Protein AF-A0AAD7D423-F1 (afdb_monomer_lite)

Organism: Mycena rosella (NCBI:txid1033263)

Radius of gyration: 29.91 Å; chains: 1; bounding box: 57×41×96 Å

pLDDT: mean 72.91, std 22.11, range [22.31, 95.44]

Secondary structure (DSSP, 8-state):
-EEEEEESS---HHHHHHHHHTTSSPPEEEEEEETTTEEEEEEE---SEEHHHHHHHHT-S---HHHHHHHHHHHHHHHTTTEE-----GGG-EEPPP-HHHHHHHHHHHHHHHHHHHHHHHH-------PPP-------------------------------------B--S-GGG-EETTT-B--TT--SSS---TT--TTPBP-HHHHHHHHHHHHHTT-

Foldseek 3Di:
DKDKDKDLADFCVVLQCQCVVVVQEFAWDDWDDDPPNIIMTITDDAAFAFQVVVCVVVVHLADALLALVLVVVSLVSCVVVQKFQQDQDRRQKGWHDDPPPVVVVVVVVVVVVVVVVVVVVVPCDPPPDDDDDDDDDDDDDDDDDDDDDDDDDDDDDDDPDPDDDDDGRIHRYDRSSQMDGAQPGFAAQPDDPPDPWDPQHDHRGGRHSVRVVSSSVVNNVRHD

InterPro domains:
  IPR011009 Protein kinase-like domain superfamily [SSF56112] (15-97)

Sequence (224 aa):
EVVVKFHTKCYNTTAHTKLAALGLAPKLYYHAAVRGGLLMTVMEKVVGTTAFRWLWVNNTIRLPSSIYTDIHSAIKELHAVDFVFGDLRLPNIMIRERQRQRQRQRREGARQRREGARQRREGARPWRRRRKSSERPGQRGRRQPGRGRGGQRRARWWASGQRQRWPRRPRAADRLRWTAQDGVGRYPATISTSEEWSPAVNPHGLMHKAHDLFSLDLLRKKCI

Structure (mmCIF, N/CA/C/O backbone):
data_AF-A0AAD7D423-F1
#
_entry.id   AF-A0AAD7D423-F1
#
loop_
_atom_site.group_PDB
_atom_site.id
_atom_site.type_symbol
_atom_site.label_atom_id
_atom_site.label_alt_id
_atom_site.label_comp_id
_atom_site.label_asym_id
_atom_site.label_entity_id
_atom_site.label_seq_id
_atom_site.pdbx_PDB_ins_code
_atom_site.Cartn_x
_atom_site.Cartn_y
_atom_site.Cartn_z
_atom_site.occupancy
_atom_site.B_iso_or_equiv
_atom_site.auth_seq_id
_atom_site.auth_comp_id
_atom_site.auth_asym_id
_atom_site.auth_atom_id
_atom_site.pdbx_PDB_model_num
ATOM 1 N N . GLU A 1 1 ? -14.129 11.032 10.779 1.00 82.69 1 GLU A N 1
ATOM 2 C CA . GLU A 1 1 ? -13.603 11.713 9.581 1.00 82.69 1 GLU A CA 1
ATOM 3 C C . GLU A 1 1 ? -13.329 10.683 8.494 1.00 82.69 1 GLU A C 1
ATOM 5 O O . GLU A 1 1 ? -12.945 9.559 8.819 1.00 82.69 1 GLU A O 1
ATOM 10 N N . VAL A 1 2 ? -13.542 11.064 7.238 1.00 91.56 2 VAL A N 1
ATOM 11 C CA . VAL A 1 2 ? -13.301 10.232 6.050 1.00 91.56 2 VAL A CA 1
ATOM 12 C C . VAL A 1 2 ? -12.349 10.958 5.106 1.00 91.56 2 VAL A C 1
ATOM 14 O O . VAL A 1 2 ? -12.207 12.176 5.190 1.00 91.56 2 VAL A O 1
ATOM 17 N N . VAL A 1 3 ? -11.685 10.206 4.236 1.00 89.12 3 VAL A N 1
ATOM 18 C CA . VAL A 1 3 ? -10.940 10.746 3.097 1.00 89.12 3 VAL A CA 1
ATOM 19 C C . VAL A 1 3 ? -11.731 10.415 1.844 1.00 89.12 3 VAL A C 1
ATOM 21 O O . VAL A 1 3 ? -12.120 9.263 1.648 1.00 89.12 3 VAL A O 1
ATOM 24 N N . VAL A 1 4 ? -11.962 11.428 1.015 1.00 89.31 4 VAL A N 1
ATOM 25 C CA . VAL A 1 4 ? -12.593 11.285 -0.298 1.00 89.31 4 VAL A CA 1
ATOM 26 C C . VAL A 1 4 ? -11.528 11.532 -1.352 1.00 89.31 4 VAL A C 1
ATOM 28 O O . VAL A 1 4 ? -10.792 12.515 -1.278 1.00 89.31 4 VAL A O 1
ATOM 31 N N . LYS A 1 5 ? -11.427 10.625 -2.320 1.00 84.88 5 LYS A N 1
ATOM 32 C CA . LYS A 1 5 ? -10.514 10.740 -3.454 1.00 84.88 5 LYS A CA 1
ATOM 33 C C . LYS A 1 5 ? -11.282 10.681 -4.754 1.00 84.88 5 LYS A C 1
ATOM 35 O O . LYS A 1 5 ? -12.125 9.806 -4.919 1.00 84.88 5 LYS A O 1
ATOM 40 N N . PHE A 1 6 ? -10.910 11.556 -5.678 1.00 86.94 6 PHE A N 1
ATOM 41 C CA . PHE A 1 6 ? -11.387 11.543 -7.053 1.00 86.94 6 PHE A CA 1
ATOM 42 C C . PHE A 1 6 ? -10.249 11.128 -7.979 1.00 86.94 6 PHE A C 1
ATOM 44 O O . PHE A 1 6 ? -9.108 11.556 -7.799 1.00 86.94 6 PHE A O 1
ATOM 51 N N . HIS A 1 7 ? -10.534 10.271 -8.951 1.00 81.25 7 HIS A N 1
ATOM 52 C CA . HIS A 1 7 ? -9.542 9.839 -9.929 1.00 81.25 7 HIS A CA 1
ATOM 53 C C . HI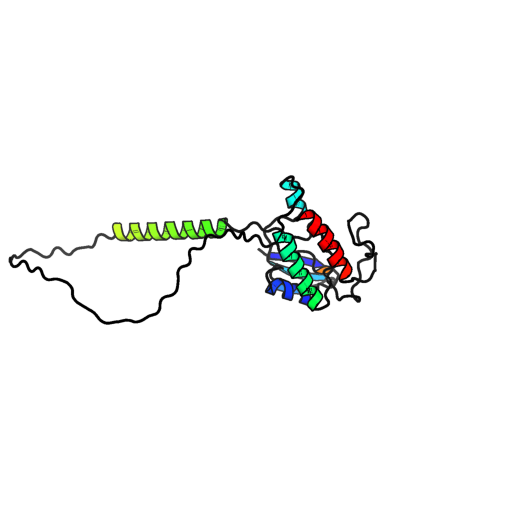S A 1 7 ? -10.197 9.465 -11.259 1.00 81.25 7 HIS A C 1
ATOM 55 O O . HIS A 1 7 ? -11.292 8.922 -11.299 1.00 81.25 7 HIS A O 1
ATOM 61 N N . THR A 1 8 ? -9.490 9.730 -12.356 1.00 74.94 8 THR A N 1
ATOM 62 C CA . THR A 1 8 ? -9.946 9.501 -13.741 1.00 74.94 8 THR A CA 1
ATOM 63 C C . THR A 1 8 ? -9.777 8.059 -14.229 1.00 74.94 8 THR A C 1
ATOM 65 O O . THR A 1 8 ? -10.204 7.721 -15.323 1.00 74.94 8 THR A O 1
ATOM 68 N N . LYS A 1 9 ? -9.099 7.204 -13.454 1.00 71.69 9 LYS A N 1
ATOM 69 C CA . LYS A 1 9 ? -8.812 5.803 -13.808 1.00 71.69 9 LYS A CA 1
ATOM 70 C C . LYS A 1 9 ? -9.355 4.856 -12.748 1.00 71.69 9 LYS A C 1
ATOM 72 O O . LYS A 1 9 ? -9.688 5.300 -11.650 1.00 71.69 9 LYS A O 1
ATOM 77 N N . CYS A 1 10 ? -9.379 3.567 -13.073 1.00 69.75 10 CYS A N 1
ATOM 78 C CA . CYS A 1 10 ? -9.793 2.487 -12.188 1.00 69.75 10 CYS A CA 1
ATOM 79 C C . CYS A 1 10 ? -9.052 2.493 -10.838 1.00 69.75 10 CYS A C 1
ATOM 81 O O . CYS A 1 10 ? -7.893 2.899 -10.718 1.00 69.75 10 CYS A O 1
ATOM 83 N N . TYR A 1 11 ? -9.769 2.050 -9.808 1.00 79.88 11 TYR A N 1
ATOM 84 C CA . TYR A 1 11 ? -9.250 1.792 -8.473 1.00 79.88 11 TYR A CA 1
ATOM 85 C C . TYR A 1 11 ? -9.504 0.334 -8.143 1.00 79.88 11 TYR A C 1
ATOM 87 O O . TYR A 1 11 ? -10.613 -0.157 -8.352 1.00 79.88 11 TYR A O 1
ATOM 95 N N . ASN A 1 12 ? -8.495 -0.362 -7.630 1.00 85.00 12 ASN A N 1
ATOM 96 C CA . ASN A 1 12 ? -8.626 -1.783 -7.359 1.00 85.00 12 ASN A CA 1
ATOM 97 C C . ASN A 1 12 ? -9.335 -2.013 -6.016 1.00 85.00 12 ASN A C 1
ATOM 99 O O . ASN A 1 12 ? -8.708 -2.142 -4.959 1.00 85.00 12 ASN A O 1
ATOM 103 N N . THR A 1 13 ? -10.669 -2.024 -6.057 1.00 87.62 13 THR A N 1
ATOM 104 C CA . THR A 1 13 ? -11.526 -2.247 -4.884 1.00 87.62 13 THR A CA 1
ATOM 105 C C . THR A 1 13 ? -11.347 -3.642 -4.297 1.00 87.62 13 THR A C 1
ATOM 107 O O . THR A 1 13 ? -11.393 -3.784 -3.075 1.00 87.62 13 THR A O 1
ATOM 110 N N . THR A 1 14 ? -11.079 -4.653 -5.126 1.00 88.56 14 THR A N 1
ATOM 111 C CA . THR A 1 14 ? -10.835 -6.037 -4.696 1.00 88.56 14 THR A CA 1
ATOM 112 C C . THR A 1 14 ? -9.584 -6.128 -3.827 1.00 88.56 14 THR A C 1
ATOM 114 O O . THR A 1 14 ? -9.654 -6.580 -2.680 1.00 88.56 14 THR A O 1
ATOM 117 N N . ALA A 1 15 ? -8.454 -5.614 -4.320 1.00 87.25 15 ALA A N 1
ATOM 118 C CA . ALA A 1 15 ? -7.207 -5.566 -3.564 1.00 87.25 15 ALA A CA 1
ATOM 119 C C . ALA A 1 15 ? -7.350 -4.726 -2.285 1.00 87.25 15 ALA A C 1
ATOM 121 O O . ALA A 1 15 ? -6.906 -5.148 -1.213 1.00 87.25 15 ALA A O 1
ATOM 122 N N . HIS A 1 16 ? -8.032 -3.573 -2.362 1.00 88.38 16 HIS A N 1
ATOM 123 C CA . HIS A 1 16 ? -8.304 -2.751 -1.182 1.00 88.38 16 HIS A CA 1
ATOM 124 C C . HIS A 1 16 ? -9.083 -3.514 -0.122 1.00 88.38 16 HIS A C 1
ATOM 126 O O . HIS A 1 16 ? -8.665 -3.567 1.032 1.00 88.38 16 HIS A O 1
ATOM 132 N N . THR A 1 17 ? -10.220 -4.092 -0.501 1.00 89.81 17 THR A N 1
ATOM 133 C CA . THR A 1 17 ? -11.132 -4.764 0.427 1.00 89.81 17 THR A CA 1
ATOM 134 C C . THR A 1 17 ? -10.422 -5.916 1.130 1.00 89.81 17 THR A C 1
ATOM 136 O O . THR A 1 17 ? -10.550 -6.058 2.348 1.00 89.81 17 THR A O 1
ATOM 139 N N . LYS A 1 18 ? -9.580 -6.665 0.404 1.00 88.31 18 LYS A N 1
ATOM 140 C CA . LYS A 1 18 ? -8.751 -7.728 0.982 1.00 88.31 18 LYS A CA 1
ATOM 141 C C . LYS A 1 18 ? -7.773 -7.192 2.033 1.00 88.31 18 LYS A C 1
ATOM 143 O O . LYS A 1 18 ? -7.752 -7.675 3.164 1.00 88.31 18 LYS A O 1
ATOM 148 N N . LEU A 1 19 ? -7.007 -6.149 1.712 1.00 86.50 19 LEU A N 1
ATOM 149 C CA . LEU A 1 19 ? -6.079 -5.542 2.675 1.00 86.50 19 LEU A CA 1
ATOM 150 C C . LEU A 1 19 ? -6.796 -4.890 3.864 1.00 86.50 19 LEU A C 1
ATOM 152 O O . LEU A 1 19 ? -6.285 -4.904 4.987 1.00 86.50 19 LEU A O 1
ATOM 156 N N . ALA A 1 20 ? -7.978 -4.316 3.643 1.00 88.62 20 ALA A N 1
ATOM 157 C CA . ALA A 1 20 ? -8.786 -3.700 4.687 1.00 88.62 20 ALA A CA 1
ATOM 158 C C . ALA A 1 20 ? -9.301 -4.748 5.682 1.00 88.62 20 ALA A C 1
ATOM 160 O O . ALA A 1 20 ? -9.250 -4.509 6.891 1.00 88.62 20 ALA A O 1
ATOM 161 N N . ALA A 1 21 ? -9.714 -5.924 5.196 1.00 87.38 21 ALA A N 1
ATOM 162 C CA . ALA A 1 21 ? -10.123 -7.054 6.031 1.00 87.38 21 ALA A CA 1
ATOM 163 C C . ALA A 1 21 ? -8.987 -7.541 6.951 1.00 87.38 21 ALA A C 1
ATO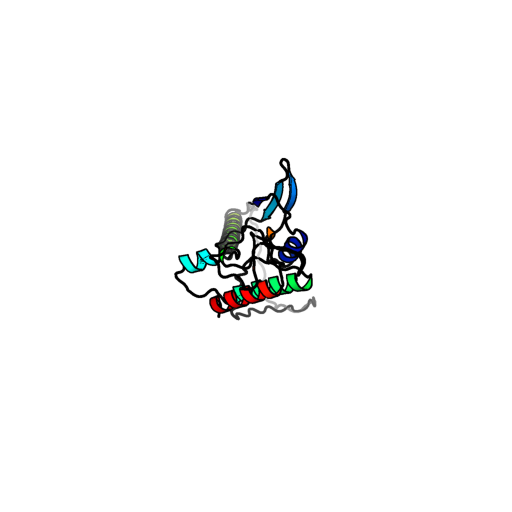M 165 O O . ALA A 1 21 ? -9.218 -7.842 8.121 1.00 87.38 21 ALA A O 1
ATOM 166 N N . LEU A 1 22 ? -7.743 -7.515 6.464 1.00 83.19 22 LEU A N 1
ATOM 167 C CA . LEU A 1 22 ? -6.540 -7.831 7.249 1.00 83.19 22 LEU A CA 1
ATOM 168 C C . LEU A 1 22 ? -6.102 -6.688 8.187 1.00 83.19 22 LEU A C 1
ATOM 170 O O . LEU A 1 22 ? -5.180 -6.833 8.995 1.00 83.19 22 LEU A O 1
ATOM 174 N N . GLY A 1 23 ? -6.756 -5.527 8.097 1.00 83.88 23 GLY A N 1
ATOM 175 C CA . GLY A 1 23 ? -6.404 -4.322 8.843 1.00 83.88 23 GLY A CA 1
ATOM 176 C C . GLY A 1 23 ? -5.114 -3.648 8.367 1.00 83.88 23 GLY A C 1
ATOM 177 O O . GLY A 1 23 ? -4.560 -2.840 9.117 1.00 83.88 23 GLY A O 1
ATOM 178 N N . LEU A 1 24 ? -4.654 -3.971 7.154 1.00 83.31 24 LEU A N 1
ATOM 179 C CA . LEU A 1 24 ? -3.448 -3.446 6.499 1.00 83.31 24 LEU A CA 1
ATOM 180 C C . LEU A 1 24 ? -3.754 -2.243 5.593 1.00 83.31 24 LEU A C 1
ATOM 182 O O . LEU A 1 24 ? -2.869 -1.429 5.337 1.00 83.31 24 LEU A O 1
ATOM 186 N N . ALA A 1 25 ? -5.014 -2.084 5.186 1.00 86.44 25 ALA A N 1
ATOM 187 C CA . ALA A 1 25 ? -5.548 -0.878 4.558 1.00 86.44 25 ALA A CA 1
ATOM 188 C C . ALA A 1 25 ? -6.622 -0.215 5.459 1.00 86.44 25 ALA A C 1
ATOM 190 O O . ALA A 1 25 ? -7.085 -0.818 6.440 1.00 86.44 25 ALA A O 1
ATOM 191 N N . PRO A 1 26 ? -6.981 1.055 5.204 1.00 89.31 26 PRO A N 1
ATOM 192 C CA . PRO A 1 26 ? -8.143 1.704 5.802 1.00 89.31 26 PRO A CA 1
ATOM 193 C C . PRO A 1 26 ? -9.420 0.974 5.399 1.00 89.31 26 PRO A C 1
ATOM 195 O O . PRO A 1 26 ? -9.435 0.215 4.439 1.00 89.31 26 PRO A O 1
ATOM 198 N N . LYS A 1 27 ? -10.520 1.211 6.109 1.00 90.56 27 LYS A N 1
ATOM 199 C CA . LYS A 1 27 ? -11.817 0.723 5.631 1.00 90.56 27 LYS A CA 1
ATOM 200 C C . LYS A 1 27 ? -12.241 1.485 4.379 1.00 90.56 27 LYS A C 1
ATOM 202 O O . LYS A 1 27 ? -12.272 2.715 4.406 1.00 90.56 27 LYS A O 1
ATOM 207 N N . LEU A 1 28 ? -12.619 0.760 3.334 1.00 90.81 28 LEU A N 1
ATOM 208 C CA . LEU A 1 28 ? -13.309 1.310 2.172 1.00 90.81 28 LEU A CA 1
ATOM 209 C C . LEU A 1 28 ? -14.802 1.423 2.495 1.00 90.81 28 LEU A C 1
ATOM 211 O O . LEU A 1 28 ? -15.420 0.432 2.874 1.00 90.81 28 LEU A O 1
ATOM 215 N N . TYR A 1 29 ? -15.367 2.623 2.383 1.00 92.88 29 TYR A N 1
ATOM 216 C CA . TYR A 1 29 ? -16.789 2.867 2.641 1.00 92.88 29 TYR A CA 1
ATOM 217 C C . TYR A 1 29 ? -17.605 2.940 1.357 1.00 92.88 29 TYR A C 1
ATOM 219 O O . TYR A 1 29 ? -18.743 2.486 1.337 1.00 92.88 29 TYR A O 1
ATOM 227 N N . TYR A 1 30 ? -17.041 3.527 0.302 1.00 92.62 30 TYR A N 1
ATOM 228 C CA . TYR A 1 30 ? -17.754 3.730 -0.951 1.00 92.62 30 TYR A CA 1
ATOM 229 C C . TYR A 1 30 ? -16.788 3.821 -2.129 1.00 92.62 30 TYR A C 1
ATOM 231 O O . TYR A 1 30 ? -15.695 4.377 -1.997 1.00 92.62 30 TYR A O 1
ATOM 239 N N . HIS A 1 31 ? -17.205 3.303 -3.280 1.00 90.88 31 HIS A N 1
ATOM 240 C CA . HIS A 1 31 ? -16.508 3.461 -4.548 1.00 90.88 31 HIS A CA 1
ATOM 241 C C . HIS A 1 31 ? -17.527 3.469 -5.690 1.00 90.88 31 HIS A C 1
ATOM 243 O O . HIS A 1 31 ? -18.226 2.476 -5.876 1.00 90.88 31 HIS A O 1
ATOM 249 N N . ALA A 1 32 ? -17.623 4.567 -6.441 1.00 91.25 32 ALA A N 1
ATOM 250 C CA . ALA A 1 32 ? -18.513 4.647 -7.601 1.00 91.25 32 ALA A CA 1
ATOM 251 C C . ALA A 1 32 ? -18.067 5.710 -8.607 1.00 91.25 32 ALA A C 1
ATOM 253 O O . ALA A 1 32 ? -17.314 6.627 -8.272 1.00 91.25 32 ALA A O 1
ATOM 254 N N . ALA A 1 33 ? -18.584 5.609 -9.831 1.00 91.00 33 ALA A N 1
ATOM 255 C CA . ALA A 1 33 ? -18.473 6.670 -10.819 1.00 91.00 33 ALA A CA 1
ATOM 256 C C . ALA A 1 33 ? -19.322 7.887 -10.429 1.00 91.00 33 ALA A C 1
ATOM 258 O O . ALA A 1 33 ? -20.418 7.759 -9.883 1.00 91.00 33 ALA A O 1
ATOM 259 N N . VAL A 1 34 ? -18.802 9.073 -10.723 1.00 90.50 34 VAL A N 1
ATOM 260 C CA . VAL A 1 34 ? -19.473 10.365 -10.574 1.00 90.50 34 VAL A CA 1
ATOM 261 C C . VAL A 1 34 ? -19.396 11.138 -11.896 1.00 90.50 34 VAL A C 1
ATOM 263 O O . VAL A 1 34 ? -18.723 10.719 -12.842 1.00 90.50 34 VAL A O 1
ATOM 266 N N . ARG A 1 35 ? -20.112 12.265 -11.997 1.00 89.31 35 ARG A N 1
ATOM 267 C CA . ARG A 1 35 ? -20.141 13.085 -13.221 1.00 89.31 35 ARG A CA 1
ATOM 268 C C . ARG A 1 35 ? -18.735 13.520 -13.655 1.00 89.31 35 ARG A C 1
ATOM 270 O O . ARG A 1 35 ? -17.867 13.768 -12.823 1.00 89.31 35 ARG A O 1
ATOM 277 N N . GLY A 1 36 ? -18.542 13.630 -14.971 1.00 85.56 36 GLY A N 1
ATOM 278 C CA . GLY A 1 36 ? -17.268 14.042 -15.571 1.00 85.56 36 GLY A CA 1
ATOM 279 C C . GLY A 1 36 ? -16.244 12.914 -15.745 1.00 85.56 36 GLY A C 1
ATOM 280 O O . GLY A 1 36 ? -15.054 13.194 -15.827 1.00 85.56 36 GLY A O 1
ATOM 281 N N . GLY A 1 37 ? -16.675 11.645 -15.765 1.00 84.56 37 GLY A N 1
ATOM 282 C CA . GLY A 1 37 ? -15.772 10.500 -15.971 1.00 84.56 37 GLY A CA 1
ATOM 283 C C . GLY A 1 37 ? -14.824 10.239 -14.795 1.00 84.56 37 GLY A C 1
ATOM 284 O O . GLY A 1 37 ? -13.791 9.590 -14.950 1.00 84.56 37 GLY A O 1
ATOM 285 N N . LEU A 1 38 ? -15.156 10.763 -13.615 1.00 87.06 38 LEU A N 1
ATOM 286 C CA . LEU A 1 38 ? -14.386 10.563 -12.397 1.00 87.06 38 LEU A CA 1
ATOM 287 C C . LEU A 1 38 ? -14.945 9.383 -11.609 1.00 87.06 38 LEU A C 1
ATOM 289 O O . LEU A 1 38 ? -16.146 9.135 -11.575 1.00 87.06 38 LEU A O 1
ATOM 293 N N . LEU A 1 39 ? -14.064 8.682 -10.914 1.00 88.50 39 LEU A N 1
ATOM 294 C CA . LEU A 1 39 ? -14.421 7.743 -9.865 1.00 88.50 39 LEU A CA 1
ATOM 295 C C . LEU A 1 39 ? -14.174 8.408 -8.513 1.00 88.50 39 LEU A C 1
ATOM 297 O O . LEU A 1 39 ? -13.142 9.050 -8.307 1.00 88.50 39 LEU A O 1
ATOM 301 N N . MET A 1 40 ? -15.116 8.229 -7.595 1.00 91.44 40 MET A N 1
ATOM 302 C CA . MET A 1 40 ? -15.034 8.682 -6.216 1.00 91.44 40 MET A CA 1
ATOM 303 C C . MET A 1 40 ? -14.820 7.485 -5.295 1.00 91.44 40 MET A C 1
ATOM 305 O O . MET A 1 40 ? -15.602 6.538 -5.306 1.00 91.44 40 MET A O 1
ATOM 309 N N . THR A 1 41 ? -13.795 7.567 -4.452 1.00 90.69 41 THR A N 1
ATOM 310 C CA . THR A 1 41 ? -13.468 6.572 -3.428 1.00 90.69 41 THR A CA 1
ATOM 311 C C . THR A 1 41 ? -13.520 7.230 -2.052 1.00 90.69 41 THR A C 1
ATOM 313 O O . THR A 1 41 ? -12.789 8.186 -1.793 1.00 90.69 41 THR A O 1
ATOM 316 N N . VAL A 1 42 ? -14.367 6.717 -1.160 1.00 92.56 42 VAL A N 1
ATOM 317 C CA . VAL A 1 42 ? -14.515 7.188 0.225 1.00 92.56 42 VAL A CA 1
ATOM 318 C C . VAL A 1 42 ? -13.974 6.125 1.171 1.00 92.56 42 VAL A C 1
ATOM 320 O O . VAL A 1 42 ? -14.417 4.977 1.142 1.00 92.56 42 VAL A O 1
ATOM 323 N N . MET A 1 43 ? -13.036 6.500 2.038 1.00 91.81 43 MET A N 1
ATOM 324 C CA . MET A 1 43 ? -12.369 5.570 2.954 1.00 91.81 43 MET A CA 1
ATOM 325 C C . MET A 1 43 ? -12.095 6.179 4.335 1.00 91.81 43 MET A C 1
ATOM 327 O O . MET A 1 43 ? -12.210 7.388 4.550 1.00 91.81 43 MET A O 1
ATOM 331 N N . GLU A 1 44 ? -11.750 5.332 5.306 1.00 90.25 44 GLU A N 1
ATOM 332 C CA . GLU A 1 44 ? -11.348 5.740 6.655 1.00 90.25 44 GLU A CA 1
ATOM 333 C C . GLU A 1 44 ? -10.169 6.718 6.595 1.00 90.25 44 GLU A C 1
ATOM 335 O O . GLU A 1 44 ? -9.121 6.417 6.023 1.00 90.25 44 GLU A O 1
ATOM 340 N N . LYS A 1 45 ? -10.308 7.877 7.254 1.00 86.88 45 LYS A N 1
ATOM 341 C CA . LYS A 1 45 ? -9.178 8.786 7.443 1.00 86.88 45 LYS A CA 1
ATOM 342 C C . LYS A 1 45 ? -8.163 8.150 8.384 1.00 86.88 45 LYS A C 1
ATOM 344 O O . LYS A 1 45 ? -8.422 7.953 9.574 1.00 86.88 45 LYS A O 1
ATOM 349 N N . VAL A 1 46 ? -6.978 7.870 7.856 1.00 85.50 46 VAL A N 1
ATOM 350 C CA . VAL A 1 46 ? -5.861 7.371 8.654 1.00 85.50 46 VAL A CA 1
ATOM 351 C C . VAL A 1 46 ? -5.120 8.538 9.289 1.00 85.50 46 VAL A C 1
ATOM 353 O O . VAL A 1 46 ? -4.423 9.289 8.619 1.00 85.50 46 VAL A O 1
ATOM 356 N N . VAL A 1 47 ? -5.246 8.662 10.610 1.00 84.81 47 VAL A N 1
ATOM 357 C CA . VAL A 1 47 ? -4.434 9.593 11.405 1.00 84.81 47 VAL A CA 1
ATOM 358 C C . VAL A 1 47 ? -3.045 8.987 11.617 1.00 84.81 47 VAL A C 1
ATOM 360 O O . VAL A 1 47 ? -2.917 7.915 12.222 1.00 84.81 47 VAL A O 1
ATOM 363 N N . GLY A 1 48 ? -2.019 9.660 11.102 1.00 85.62 48 GLY A N 1
ATOM 364 C CA . GLY A 1 48 ? -0.627 9.225 11.141 1.00 85.62 48 GLY A CA 1
ATOM 365 C C . GLY A 1 48 ? 0.278 10.125 10.302 1.00 85.62 48 GLY A C 1
ATOM 366 O O . GLY A 1 48 ? -0.160 11.153 9.796 1.00 85.62 48 GLY A O 1
ATOM 367 N N . THR A 1 49 ? 1.530 9.709 10.144 1.00 86.56 49 THR A N 1
ATOM 368 C CA . THR A 1 49 ? 2.528 10.355 9.280 1.00 86.56 49 THR A CA 1
ATOM 369 C C . THR A 1 49 ? 3.030 9.354 8.241 1.00 86.56 49 THR A C 1
ATOM 371 O O . THR A 1 49 ? 2.996 8.148 8.492 1.00 86.56 49 THR A O 1
ATOM 374 N N . THR A 1 50 ? 3.483 9.807 7.075 1.00 88.88 50 THR A N 1
ATOM 375 C CA . THR A 1 50 ? 4.094 8.899 6.090 1.00 88.88 50 THR A CA 1
ATOM 376 C C . THR A 1 50 ? 5.446 8.400 6.600 1.00 88.88 50 THR A C 1
ATOM 378 O O . THR A 1 50 ? 6.104 9.084 7.384 1.00 88.88 50 THR A O 1
ATOM 381 N N . ALA A 1 51 ? 5.901 7.227 6.157 1.00 88.00 51 ALA A N 1
ATOM 382 C CA . ALA A 1 51 ? 7.222 6.719 6.531 1.00 88.00 51 ALA A CA 1
ATOM 383 C C . ALA A 1 51 ? 8.343 7.666 6.076 1.00 88.00 51 ALA A C 1
ATOM 385 O O . ALA A 1 51 ? 9.300 7.883 6.814 1.00 88.00 51 ALA A O 1
ATOM 386 N N . PHE A 1 52 ? 8.167 8.308 4.916 1.00 88.06 52 PHE A N 1
ATOM 387 C CA . PHE A 1 52 ? 9.055 9.367 4.435 1.00 88.06 52 PHE A CA 1
ATOM 388 C C . PHE A 1 52 ? 9.149 10.534 5.430 1.00 88.06 52 PHE A C 1
ATOM 390 O O . PHE A 1 52 ? 10.235 10.887 5.888 1.00 88.06 52 PHE A O 1
ATOM 397 N N . ARG A 1 53 ? 8.002 11.100 5.832 1.00 86.88 53 ARG A N 1
ATOM 398 C CA . ARG A 1 53 ? 7.967 12.214 6.788 1.00 86.88 53 ARG A CA 1
ATOM 399 C C . ARG A 1 53 ? 8.455 11.789 8.171 1.00 86.88 53 ARG A C 1
ATOM 401 O O . ARG A 1 53 ? 9.062 12.595 8.865 1.00 86.88 53 ARG A O 1
ATOM 408 N N . TRP A 1 54 ? 8.204 10.546 8.577 1.00 88.25 54 TRP A N 1
ATOM 409 C CA . TRP A 1 54 ? 8.671 10.009 9.851 1.00 88.25 54 TRP A CA 1
ATOM 410 C C . TRP A 1 54 ? 10.198 9.998 9.938 1.00 88.25 54 TRP A C 1
ATOM 412 O O . TRP A 1 54 ? 10.732 10.482 10.932 1.00 88.25 54 TRP A O 1
ATOM 422 N N . LEU A 1 55 ? 10.890 9.507 8.905 1.00 88.69 55 LEU A N 1
ATOM 423 C CA . LEU A 1 55 ? 12.357 9.491 8.874 1.00 88.69 55 LEU A CA 1
ATOM 424 C C . LEU A 1 55 ? 12.925 10.908 8.977 1.00 88.69 55 LEU A C 1
ATOM 426 O O . LEU A 1 55 ? 13.797 11.160 9.806 1.00 88.69 55 LEU A O 1
ATOM 430 N N . TRP A 1 56 ? 12.346 11.836 8.210 1.00 87.44 56 TRP A N 1
ATOM 431 C CA . TRP A 1 56 ? 12.752 13.240 8.200 1.00 87.44 56 TRP A CA 1
ATOM 432 C C . TRP A 1 56 ? 12.553 13.924 9.562 1.00 87.44 56 TRP A C 1
ATOM 434 O O . TRP A 1 56 ? 13.485 14.509 10.097 1.00 87.44 56 TRP A O 1
ATOM 444 N N . VAL A 1 57 ? 11.364 13.810 10.167 1.00 86.38 57 VAL A N 1
ATOM 445 C CA . VAL A 1 57 ? 11.049 14.479 11.447 1.00 86.38 57 VAL A CA 1
ATOM 446 C C . VAL A 1 57 ? 11.850 13.909 12.616 1.00 86.38 57 VAL A C 1
ATOM 448 O O . VAL A 1 57 ? 12.223 14.653 13.515 1.00 86.38 57 VAL A O 1
ATOM 451 N N . ASN A 1 58 ? 12.096 12.597 12.636 1.00 83.12 58 ASN A N 1
ATOM 452 C CA . ASN A 1 58 ? 12.830 11.971 13.738 1.00 83.12 58 ASN A CA 1
ATOM 453 C C . ASN A 1 58 ? 14.352 12.030 13.540 1.00 83.12 58 ASN A C 1
ATOM 455 O O . ASN A 1 58 ? 15.074 11.554 14.409 1.00 83.12 58 ASN A O 1
ATOM 459 N N . ASN A 1 59 ? 14.831 12.571 12.412 1.00 85.81 59 ASN A N 1
ATOM 460 C CA . ASN A 1 59 ? 16.237 12.551 12.011 1.00 85.81 59 ASN A CA 1
ATOM 461 C C . ASN A 1 59 ? 16.861 11.149 12.162 1.00 85.81 59 ASN A C 1
ATOM 463 O O . ASN A 1 59 ? 17.938 10.966 12.725 1.00 85.81 59 ASN A O 1
ATOM 467 N N . THR A 1 60 ? 16.121 10.132 11.714 1.00 83.38 60 THR A N 1
ATOM 468 C CA . THR A 1 60 ? 16.539 8.727 11.797 1.00 83.38 60 THR A CA 1
ATOM 469 C C . THR A 1 60 ? 16.685 8.155 10.402 1.00 83.38 60 THR A C 1
ATOM 471 O O . THR A 1 60 ? 15.924 8.486 9.497 1.00 83.38 60 THR A O 1
ATOM 474 N N . ILE A 1 61 ? 17.645 7.249 10.247 1.00 82.75 61 ILE A N 1
ATOM 475 C CA . ILE A 1 61 ? 17.882 6.542 8.983 1.00 82.75 61 ILE A CA 1
ATOM 476 C C . ILE A 1 61 ? 17.041 5.258 8.918 1.00 82.75 61 ILE A C 1
ATOM 478 O O . ILE A 1 61 ? 16.736 4.760 7.836 1.00 82.75 61 ILE A O 1
ATOM 482 N N . ARG A 1 62 ? 16.639 4.728 10.082 1.00 88.31 62 ARG A N 1
ATOM 483 C CA . ARG A 1 62 ? 16.003 3.416 10.206 1.00 88.31 62 ARG A CA 1
ATOM 484 C C . ARG A 1 62 ? 14.561 3.496 10.683 1.00 88.31 62 ARG A C 1
ATOM 486 O O . ARG A 1 62 ? 14.255 4.083 11.718 1.00 88.31 62 ARG A O 1
ATOM 493 N N . LEU A 1 63 ? 13.693 2.818 9.949 1.00 88.56 63 LEU A N 1
ATOM 494 C CA . LEU A 1 63 ? 12.331 2.506 10.340 1.00 88.56 63 LEU A CA 1
ATOM 495 C C . LEU A 1 63 ? 12.308 1.298 11.290 1.00 88.56 63 LEU A C 1
ATOM 497 O O . LEU A 1 63 ? 13.152 0.410 11.196 1.00 88.56 63 LEU A O 1
ATOM 501 N N . PRO A 1 64 ? 11.312 1.200 12.185 1.00 87.50 64 PRO A N 1
ATOM 502 C CA . PRO A 1 64 ? 11.101 -0.008 12.974 1.00 87.50 64 PRO A CA 1
ATOM 503 C C . PRO A 1 64 ? 10.906 -1.249 12.093 1.00 87.50 64 PRO A C 1
ATOM 505 O O . PRO A 1 64 ? 10.063 -1.241 11.196 1.00 87.50 64 PRO A O 1
ATOM 508 N N . SER A 1 65 ? 11.579 -2.356 12.413 1.00 87.94 65 SER A N 1
ATOM 509 C CA . SER A 1 65 ? 11.505 -3.601 11.628 1.00 87.94 65 SER A CA 1
ATOM 510 C C . SER A 1 65 ? 10.096 -4.206 11.547 1.00 87.94 65 SER A C 1
ATOM 512 O O . SER A 1 65 ? 9.782 -4.916 10.595 1.00 87.94 65 SER A O 1
ATOM 514 N N . SER A 1 66 ? 9.204 -3.864 12.486 1.00 86.00 66 SER A N 1
ATOM 515 C CA . SER A 1 66 ? 7.785 -4.243 12.417 1.00 86.00 66 SER A CA 1
ATOM 516 C C . SER A 1 66 ? 7.066 -3.668 11.193 1.00 86.00 66 SER A C 1
ATOM 518 O O . SER A 1 66 ? 6.065 -4.216 10.744 1.00 86.00 66 SER A O 1
ATOM 520 N N . ILE A 1 67 ? 7.556 -2.548 10.652 1.00 88.50 67 ILE A N 1
ATOM 521 C CA . ILE A 1 67 ? 6.990 -1.950 9.444 1.00 88.50 67 ILE A CA 1
ATOM 522 C C . ILE A 1 67 ? 7.243 -2.854 8.245 1.00 88.50 67 ILE A C 1
ATOM 524 O O . ILE A 1 67 ? 6.314 -3.139 7.492 1.00 88.50 67 ILE A O 1
ATOM 528 N N . TYR A 1 68 ? 8.471 -3.357 8.119 1.00 90.69 68 TYR A N 1
ATOM 529 C CA . TYR A 1 68 ? 8.819 -4.319 7.083 1.00 90.69 68 TYR A CA 1
ATOM 530 C C . TYR A 1 68 ? 7.977 -5.592 7.198 1.00 90.69 68 TYR A C 1
ATOM 532 O O . TYR A 1 68 ? 7.404 -6.018 6.203 1.00 90.69 68 TYR A O 1
ATOM 540 N N . THR A 1 69 ? 7.826 -6.173 8.394 1.00 90.44 69 THR A N 1
ATOM 541 C CA . THR A 1 69 ? 7.053 -7.419 8.553 1.00 90.44 69 THR A CA 1
ATOM 542 C C . THR A 1 69 ? 5.586 -7.264 8.156 1.00 90.44 69 THR A C 1
ATOM 544 O O . THR A 1 69 ? 5.023 -8.156 7.518 1.00 90.44 69 THR A O 1
ATOM 547 N N . ASP A 1 70 ? 4.967 -6.133 8.502 1.00 88.50 70 ASP A N 1
ATOM 548 C CA . ASP A 1 70 ? 3.562 -5.867 8.183 1.00 88.50 70 ASP A CA 1
ATOM 549 C C . ASP A 1 70 ? 3.371 -5.639 6.676 1.00 88.50 70 ASP A C 1
ATOM 551 O O . ASP A 1 70 ? 2.437 -6.175 6.081 1.00 88.50 70 ASP A O 1
ATOM 555 N N . ILE A 1 71 ? 4.287 -4.905 6.037 1.00 91.75 71 ILE A N 1
ATOM 556 C CA . ILE A 1 71 ? 4.243 -4.648 4.591 1.00 91.75 71 ILE A CA 1
ATOM 557 C C . ILE A 1 71 ? 4.565 -5.909 3.796 1.00 91.75 71 ILE A C 1
ATOM 559 O O . ILE A 1 71 ? 3.862 -6.217 2.841 1.00 91.75 71 ILE A O 1
ATOM 563 N N . HIS A 1 72 ? 5.571 -6.676 4.208 1.00 92.50 72 HIS A N 1
ATOM 564 C CA . HIS A 1 72 ? 5.896 -7.962 3.602 1.00 92.50 72 HIS A CA 1
ATOM 565 C C . HIS A 1 72 ? 4.692 -8.913 3.651 1.00 92.50 72 HIS A C 1
ATOM 567 O O . HIS A 1 72 ? 4.368 -9.561 2.660 1.00 92.50 72 HIS A O 1
ATOM 573 N N . SER A 1 73 ? 3.972 -8.942 4.778 1.00 90.38 73 SER A N 1
ATOM 574 C CA . SER A 1 73 ? 2.729 -9.711 4.895 1.00 90.38 73 SER A CA 1
ATOM 575 C C . SER A 1 73 ? 1.641 -9.186 3.950 1.00 90.38 73 SER A C 1
ATOM 577 O O . SER A 1 73 ? 0.984 -9.980 3.289 1.00 90.38 73 SER A O 1
ATOM 579 N N . ALA A 1 74 ? 1.478 -7.863 3.828 1.00 90.69 74 ALA A N 1
ATOM 580 C CA . ALA A 1 74 ? 0.517 -7.260 2.900 1.00 90.69 74 ALA A CA 1
ATOM 581 C C . ALA A 1 74 ? 0.806 -7.627 1.437 1.00 90.69 74 ALA A C 1
ATOM 583 O O . ALA A 1 74 ? -0.102 -8.030 0.714 1.00 90.69 74 ALA A O 1
ATOM 584 N N . ILE A 1 75 ? 2.069 -7.514 1.017 1.00 93.19 75 ILE A N 1
ATOM 585 C CA . ILE A 1 75 ? 2.503 -7.865 -0.337 1.00 93.19 75 ILE A CA 1
ATOM 586 C C . ILE A 1 75 ? 2.302 -9.358 -0.597 1.00 93.19 75 ILE A C 1
ATOM 588 O O . ILE A 1 75 ? 1.735 -9.717 -1.623 1.00 93.19 75 ILE A O 1
ATOM 592 N N . LYS A 1 76 ? 2.665 -10.227 0.354 1.00 94.06 76 LYS A N 1
ATOM 593 C CA . LYS A 1 76 ? 2.433 -11.674 0.239 1.00 94.06 76 LYS A CA 1
ATOM 594 C C . LYS A 1 76 ? 0.954 -11.998 -0.005 1.00 94.06 76 LYS A C 1
ATOM 596 O O . LYS A 1 76 ? 0.634 -12.814 -0.863 1.00 94.06 76 LYS A O 1
ATOM 601 N N . GLU A 1 77 ? 0.053 -11.341 0.719 1.00 91.00 77 GLU A N 1
ATOM 602 C CA . GLU A 1 77 ? -1.395 -11.543 0.590 1.00 91.00 77 GLU A CA 1
ATOM 603 C C . GLU A 1 77 ? -1.967 -11.031 -0.738 1.00 91.00 77 GLU A C 1
ATOM 605 O O . GLU A 1 77 ? -2.936 -11.606 -1.243 1.00 91.00 77 GLU A O 1
ATOM 610 N N . LEU A 1 78 ? -1.383 -9.974 -1.313 1.00 91.00 78 LEU A N 1
ATOM 611 C CA . LEU A 1 78 ? -1.717 -9.495 -2.659 1.00 91.00 78 LEU A CA 1
ATOM 612 C C . LEU A 1 78 ? -1.193 -10.446 -3.738 1.00 91.00 78 LEU A C 1
ATOM 614 O O . LEU A 1 78 ? -1.941 -10.833 -4.632 1.00 91.00 78 LEU A O 1
ATOM 618 N N . HIS A 1 79 ? 0.062 -10.879 -3.623 1.00 94.38 79 HIS A N 1
ATOM 619 C CA . HIS A 1 79 ? 0.696 -11.778 -4.589 1.00 94.38 79 HIS A CA 1
ATOM 620 C C . HIS A 1 79 ? 0.016 -13.145 -4.646 1.00 94.38 79 HIS A C 1
ATOM 622 O O . HIS A 1 79 ? -0.005 -13.760 -5.710 1.00 94.38 79 HIS A O 1
ATOM 628 N N . ALA A 1 80 ? -0.567 -13.598 -3.532 1.00 92.88 80 ALA A N 1
ATOM 629 C CA . ALA A 1 80 ? -1.359 -14.826 -3.456 1.00 92.88 80 ALA A CA 1
ATOM 630 C C . ALA A 1 80 ? -2.683 -14.769 -4.244 1.00 92.88 80 ALA A C 1
ATOM 632 O O . ALA A 1 80 ? -3.306 -15.802 -4.453 1.00 92.88 80 ALA A O 1
ATOM 633 N N . VAL A 1 81 ? -3.136 -13.579 -4.648 1.00 90.00 81 VAL A N 1
ATOM 634 C CA . VAL A 1 81 ? -4.300 -13.371 -5.535 1.00 90.00 81 VAL A CA 1
ATOM 635 C C . VAL A 1 81 ? -3.892 -12.659 -6.825 1.00 90.00 81 VAL A C 1
ATOM 637 O O . VAL A 1 81 ? -4.677 -11.914 -7.401 1.00 90.00 81 VAL A O 1
ATOM 640 N N . ASP A 1 82 ? -2.635 -12.846 -7.233 1.00 92.12 82 ASP A N 1
ATOM 641 C CA . ASP A 1 82 ? -2.050 -12.316 -8.467 1.00 92.12 82 ASP A CA 1
ATOM 642 C C . ASP A 1 82 ? -2.132 -10.798 -8.639 1.00 92.12 82 ASP A C 1
ATOM 644 O O . ASP A 1 82 ? -2.040 -10.290 -9.753 1.00 92.12 82 ASP A O 1
ATOM 648 N N . PHE A 1 83 ? -2.230 -10.048 -7.540 1.00 91.06 83 PHE A N 1
ATOM 649 C CA . PHE A 1 83 ? -2.133 -8.594 -7.568 1.00 91.06 83 PHE A CA 1
ATOM 650 C C . PHE A 1 83 ? -0.724 -8.123 -7.221 1.00 91.06 83 PHE A C 1
ATOM 652 O O . PHE A 1 83 ? -0.143 -8.555 -6.231 1.00 91.06 83 PHE A O 1
ATOM 659 N N . VAL A 1 84 ? -0.221 -7.172 -8.000 1.00 91.56 84 VAL A N 1
ATOM 660 C CA . VAL A 1 84 ? 1.014 -6.415 -7.772 1.00 91.56 84 VAL A CA 1
ATOM 661 C C . VAL A 1 84 ? 0.624 -5.057 -7.203 1.00 91.56 84 VAL A C 1
ATOM 663 O O . VAL A 1 84 ? -0.236 -4.384 -7.771 1.00 91.56 84 VAL A O 1
ATOM 666 N N . PHE A 1 85 ? 1.216 -4.636 -6.084 1.00 88.50 85 PHE A N 1
ATOM 667 C CA . PHE A 1 85 ? 0.941 -3.323 -5.492 1.00 88.50 85 PHE A CA 1
ATOM 668 C C . PHE A 1 85 ? 1.459 -2.200 -6.391 1.00 88.50 85 PHE A C 1
ATOM 670 O O . PHE A 1 85 ? 0.775 -1.189 -6.572 1.00 88.50 85 PHE A O 1
ATOM 677 N N . GLY A 1 86 ? 2.651 -2.397 -6.954 1.00 85.94 86 GLY A N 1
ATOM 678 C CA . GLY A 1 86 ? 3.225 -1.619 -8.042 1.00 85.94 86 GLY A CA 1
ATOM 679 C C . GLY A 1 86 ? 3.887 -0.325 -7.590 1.00 85.94 86 GLY A C 1
ATOM 680 O O . GLY A 1 86 ? 4.826 0.101 -8.243 1.00 85.94 86 GLY A O 1
ATOM 681 N N . ASP A 1 87 ? 3.446 0.277 -6.482 1.00 85.31 87 ASP A N 1
ATOM 682 C CA . ASP A 1 87 ? 3.894 1.593 -6.009 1.00 85.31 87 ASP A CA 1
ATOM 683 C C . ASP A 1 87 ? 4.386 1.577 -4.541 1.00 85.31 87 ASP A C 1
ATOM 685 O O . ASP A 1 87 ? 3.986 2.400 -3.707 1.00 85.31 87 ASP A O 1
ATOM 689 N N . LEU A 1 88 ? 5.215 0.597 -4.164 1.00 87.75 88 LEU A N 1
ATOM 690 C CA . LEU A 1 88 ? 5.666 0.436 -2.778 1.00 87.75 88 LEU A CA 1
ATOM 691 C C . LEU A 1 88 ? 6.830 1.386 -2.442 1.00 87.75 88 LEU A C 1
ATOM 693 O O . LEU A 1 88 ? 8.000 1.041 -2.564 1.00 87.75 88 LEU A O 1
ATOM 697 N N . ARG A 1 89 ? 6.501 2.594 -1.971 1.00 86.56 89 ARG A N 1
ATOM 698 C CA . ARG A 1 89 ? 7.477 3.632 -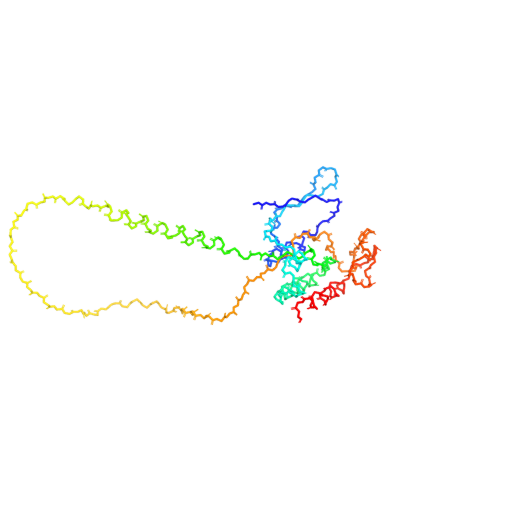1.591 1.00 86.56 89 ARG A CA 1
ATOM 699 C C . ARG A 1 89 ? 7.189 4.228 -0.215 1.00 86.56 89 ARG A C 1
ATOM 701 O O . ARG A 1 89 ? 6.059 4.193 0.273 1.00 86.56 89 ARG A O 1
ATOM 708 N N . LEU A 1 90 ? 8.200 4.853 0.396 1.00 87.75 90 LEU A N 1
ATOM 709 C CA . LEU A 1 90 ? 8.089 5.494 1.717 1.00 87.75 90 LEU A CA 1
ATOM 710 C C . LEU A 1 90 ? 6.943 6.517 1.846 1.00 87.75 90 LEU A C 1
ATOM 712 O O . LEU A 1 90 ? 6.286 6.525 2.892 1.00 87.75 90 LEU A O 1
ATOM 716 N N . PRO A 1 91 ? 6.644 7.360 0.836 1.00 84.75 91 PRO A N 1
ATOM 717 C CA . PRO A 1 91 ? 5.505 8.275 0.912 1.00 84.75 91 PRO A CA 1
ATOM 718 C C . PRO A 1 91 ? 4.146 7.560 0.951 1.00 84.75 91 PRO A C 1
ATOM 720 O O . PRO A 1 91 ? 3.162 8.148 1.390 1.00 84.75 91 PRO A O 1
ATOM 723 N N . ASN A 1 92 ? 4.091 6.292 0.532 1.00 85.06 92 ASN A N 1
ATOM 724 C CA . ASN A 1 92 ? 2.857 5.510 0.406 1.00 85.06 92 ASN A CA 1
ATOM 725 C C . ASN A 1 92 ? 2.576 4.617 1.617 1.00 85.06 92 ASN A C 1
ATOM 727 O O . ASN A 1 92 ? 1.536 3.957 1.689 1.00 85.06 92 ASN A O 1
ATOM 731 N N . ILE A 1 93 ? 3.486 4.615 2.588 1.00 88.06 93 ILE A N 1
ATOM 732 C CA . ILE A 1 93 ? 3.365 3.870 3.833 1.00 88.06 93 ILE A CA 1
ATOM 733 C C . ILE A 1 93 ? 2.926 4.848 4.920 1.00 88.06 93 ILE A C 1
ATOM 735 O O . ILE A 1 93 ? 3.675 5.762 5.259 1.00 88.06 93 ILE A O 1
ATOM 739 N N . MET A 1 94 ? 1.740 4.650 5.504 1.00 87.50 94 MET A N 1
ATOM 740 C CA . MET A 1 94 ? 1.297 5.451 6.649 1.00 87.50 94 MET A CA 1
ATOM 741 C C . MET A 1 94 ? 1.655 4.763 7.966 1.00 87.50 94 MET A C 1
ATOM 743 O O . MET A 1 94 ? 1.227 3.641 8.258 1.00 87.50 94 MET A O 1
ATOM 747 N N . ILE A 1 95 ? 2.390 5.486 8.803 1.00 86.25 95 ILE A N 1
ATOM 748 C CA . ILE A 1 95 ? 2.724 5.123 10.175 1.00 86.25 95 ILE A CA 1
ATOM 749 C C . ILE A 1 95 ? 1.721 5.804 11.097 1.00 86.25 95 ILE A C 1
ATOM 751 O O . ILE A 1 95 ? 1.687 7.026 11.248 1.00 86.25 95 ILE A O 1
ATOM 755 N N . ARG A 1 96 ? 0.883 4.994 11.739 1.00 79.94 96 ARG A N 1
ATOM 756 C CA . ARG A 1 96 ? -0.108 5.482 12.697 1.00 79.94 96 ARG A CA 1
ATOM 757 C C . ARG A 1 96 ? 0.501 5.579 14.081 1.00 79.94 96 ARG A C 1
ATOM 759 O O . ARG A 1 96 ? 1.111 4.625 14.571 1.00 79.94 96 ARG A O 1
ATOM 766 N N . GLU A 1 97 ? 0.232 6.684 14.759 1.00 67.38 97 GLU A N 1
ATOM 767 C CA . GLU A 1 97 ? 0.466 6.744 16.190 1.00 67.38 97 GLU A CA 1
ATOM 768 C C . GLU A 1 97 ? -0.605 5.916 16.912 1.00 67.38 97 GLU A C 1
ATOM 770 O O . GLU A 1 97 ? -1.805 5.983 16.622 1.00 67.38 97 GLU A O 1
ATOM 775 N N . ARG A 1 98 ? -0.178 5.063 17.846 1.00 63.84 98 ARG A N 1
ATOM 776 C CA . ARG A 1 98 ? -1.115 4.257 18.626 1.00 63.84 98 ARG A CA 1
ATOM 777 C C . ARG A 1 98 ? -1.914 5.211 19.514 1.00 63.84 98 ARG A C 1
ATOM 779 O O . ARG A 1 98 ? -1.316 5.942 20.295 1.00 63.84 98 ARG A O 1
ATOM 786 N N . GLN A 1 99 ? -3.245 5.174 19.447 1.00 50.28 99 GLN A N 1
ATOM 787 C CA . GLN A 1 99 ? -4.119 6.013 20.277 1.00 50.28 99 GLN A CA 1
ATOM 788 C C . GLN A 1 99 ? -3.972 5.703 21.783 1.00 50.28 99 GLN A C 1
ATOM 790 O O . GLN A 1 99 ? -4.820 5.045 22.385 1.00 50.28 99 GLN A O 1
ATOM 795 N N . ARG A 1 100 ? -2.922 6.227 22.428 1.00 50.00 100 ARG A N 1
ATOM 796 C CA . ARG A 1 100 ? -2.846 6.361 23.892 1.00 50.00 100 ARG A CA 1
ATOM 797 C C . ARG A 1 100 ? -3.925 7.331 24.398 1.00 50.00 100 ARG A C 1
ATOM 799 O O . ARG A 1 100 ? -4.416 7.149 25.506 1.00 50.00 100 ARG A O 1
ATOM 806 N N . GLN A 1 101 ? -4.368 8.283 23.570 1.00 44.59 101 GLN A N 1
ATOM 807 C CA . GLN A 1 101 ? -5.409 9.267 23.900 1.00 44.59 101 GLN A CA 1
ATOM 808 C C . GLN A 1 101 ? -6.799 8.653 24.123 1.00 44.59 101 GLN A C 1
ATOM 810 O O . GLN A 1 101 ? -7.411 8.939 25.146 1.00 44.59 101 GLN A O 1
ATOM 815 N N . ARG A 1 102 ? -7.286 7.741 23.264 1.00 46.00 102 ARG A N 1
ATOM 816 C CA . ARG A 1 102 ? -8.611 7.115 23.475 1.00 46.00 102 ARG A CA 1
ATOM 817 C C . ARG A 1 102 ? -8.653 6.200 24.697 1.00 46.00 102 ARG A C 1
ATOM 819 O O . ARG A 1 102 ? -9.683 6.117 25.360 1.00 46.00 102 ARG A O 1
ATOM 826 N N . GLN A 1 103 ? -7.550 5.519 25.016 1.00 52.44 103 GLN A N 1
ATOM 827 C CA . GLN A 1 103 ? -7.450 4.735 26.251 1.00 52.44 103 GLN A CA 1
ATOM 828 C C . GLN A 1 103 ? -7.300 5.621 27.494 1.00 52.44 103 GLN A C 1
ATOM 830 O O . GLN A 1 103 ? -7.923 5.303 28.504 1.00 52.44 103 GLN A O 1
ATOM 835 N N . ARG A 1 104 ? -6.546 6.733 27.434 1.00 55.03 104 ARG A N 1
ATOM 836 C CA . ARG A 1 104 ? -6.479 7.728 28.523 1.00 55.03 104 ARG A CA 1
ATOM 837 C C . ARG A 1 104 ? -7.845 8.361 28.788 1.00 55.03 104 ARG A C 1
ATOM 839 O O . ARG A 1 104 ? -8.335 8.227 29.898 1.00 55.03 104 ARG A O 1
ATOM 846 N N . GLN A 1 105 ? -8.515 8.896 27.766 1.00 56.31 105 GLN A N 1
ATOM 847 C CA . GLN A 1 105 ? -9.852 9.498 27.883 1.00 56.31 105 GLN A CA 1
ATOM 848 C C . GLN A 1 105 ? -10.905 8.502 28.394 1.00 56.31 105 GLN A C 1
ATOM 850 O O . GLN A 1 105 ? -11.737 8.848 29.229 1.00 56.31 105 GLN A O 1
ATOM 855 N N . ARG A 1 106 ? -10.856 7.231 27.961 1.00 64.81 106 ARG A N 1
ATOM 856 C CA . ARG A 1 106 ? -11.737 6.178 28.500 1.00 64.81 106 ARG A CA 1
ATOM 857 C C . ARG A 1 106 ? -11.446 5.852 29.963 1.00 64.81 106 ARG A C 1
ATOM 859 O O . ARG A 1 106 ? -12.387 5.636 30.720 1.00 64.81 106 ARG A O 1
ATOM 866 N N . ARG A 1 107 ? -10.172 5.796 30.366 1.00 69.44 107 ARG A N 1
ATOM 867 C CA . ARG A 1 107 ? -9.770 5.546 31.763 1.00 69.44 107 ARG A CA 1
ATOM 868 C C . ARG A 1 107 ? -10.141 6.715 32.671 1.00 69.44 107 ARG A C 1
ATOM 870 O O . ARG A 1 107 ? -10.641 6.491 33.765 1.00 69.44 107 ARG A O 1
ATOM 877 N N . GLU A 1 108 ? -9.959 7.935 32.196 1.00 69.31 108 GLU A N 1
ATOM 878 C CA . GLU A 1 108 ? -10.266 9.172 32.911 1.00 69.31 108 GLU A CA 1
ATOM 879 C C . GLU A 1 108 ? -11.779 9.377 33.049 1.00 69.31 108 GLU A C 1
ATOM 881 O O . GLU A 1 108 ? -12.276 9.549 34.159 1.00 69.31 108 GLU A O 1
ATOM 886 N N . GLY A 1 109 ? -12.545 9.165 31.974 1.00 76.94 109 GLY A N 1
ATOM 887 C CA . GLY A 1 109 ? -14.010 9.159 32.027 1.00 76.94 109 GLY A CA 1
ATOM 888 C C . GLY A 1 109 ? -14.605 7.989 32.828 1.00 76.94 109 GLY A C 1
ATOM 889 O O . GLY A 1 109 ? -15.727 8.088 33.321 1.00 76.94 109 GLY A O 1
ATOM 890 N N . ALA A 1 110 ? -13.888 6.870 32.982 1.00 77.44 110 ALA A N 1
ATOM 891 C CA . ALA A 1 110 ? -14.276 5.795 33.901 1.00 77.44 110 ALA A CA 1
ATOM 892 C C . ALA A 1 110 ? -13.950 6.144 35.365 1.00 77.44 110 ALA A C 1
ATOM 894 O O . ALA A 1 110 ? -14.722 5.795 36.258 1.00 77.44 110 ALA A O 1
ATOM 895 N N . ARG A 1 111 ? -12.841 6.855 35.612 1.00 79.44 111 ARG A N 1
ATOM 896 C CA . ARG A 1 111 ? -12.448 7.358 36.937 1.00 79.44 111 ARG A CA 1
ATOM 897 C C . ARG A 1 111 ? -13.441 8.408 37.444 1.00 79.44 111 ARG A C 1
ATOM 899 O O . ARG A 1 111 ? -13.986 8.222 38.525 1.00 79.44 111 ARG A O 1
ATOM 906 N N . GLN A 1 112 ? -13.784 9.396 36.617 1.00 78.62 112 GLN A N 1
ATOM 907 C CA . GLN A 1 112 ? -14.774 10.434 36.937 1.00 78.62 112 GLN A CA 1
ATOM 908 C C . GLN A 1 112 ? -16.170 9.854 37.222 1.00 78.62 112 GLN A C 1
ATOM 910 O O . GLN A 1 112 ? -16.833 10.265 38.168 1.00 78.62 112 GLN A O 1
ATOM 915 N N . ARG A 1 113 ? -16.614 8.835 36.466 1.00 80.81 113 ARG A N 1
ATOM 916 C CA . ARG A 1 113 ? -17.890 8.141 36.739 1.00 80.81 113 ARG A CA 1
ATOM 917 C C . ARG A 1 113 ? -17.898 7.410 38.079 1.00 80.81 113 ARG A C 1
ATOM 919 O O . ARG A 1 113 ? -18.914 7.422 38.768 1.00 80.81 113 ARG A O 1
ATOM 926 N N . ARG A 1 114 ? -16.786 6.768 38.451 1.00 79.88 114 ARG A N 1
ATOM 927 C CA . ARG A 1 114 ? -16.650 6.095 39.755 1.00 79.88 114 ARG A CA 1
ATOM 928 C C . ARG A 1 114 ? -16.647 7.100 40.904 1.00 79.88 114 ARG A C 1
ATOM 930 O O . ARG A 1 114 ? -17.282 6.849 41.921 1.00 79.88 114 ARG A O 1
ATOM 937 N N . GLU A 1 115 ? -15.981 8.232 40.720 1.00 76.62 115 GLU A N 1
ATOM 938 C CA . GLU A 1 115 ? -15.907 9.314 41.702 1.00 76.62 115 GLU A CA 1
ATOM 939 C C . GLU A 1 115 ? -17.266 10.001 41.899 1.00 76.62 115 GLU A C 1
ATOM 941 O O . GLU A 1 115 ? -17.738 10.112 43.028 1.00 76.62 115 GLU A O 1
ATOM 946 N N . GLY A 1 116 ? -17.984 10.303 40.812 1.00 79.50 116 GLY A N 1
ATOM 947 C CA . GLY A 1 116 ? -19.357 10.813 40.880 1.00 79.50 116 GLY A CA 1
ATOM 948 C C . GLY A 1 116 ? -20.351 9.816 41.494 1.00 79.50 116 GLY A C 1
ATOM 949 O O . GLY A 1 116 ? -21.240 10.207 42.249 1.00 79.50 116 GLY A O 1
ATOM 950 N N . ALA A 1 117 ? -20.196 8.511 41.238 1.00 75.50 117 ALA A N 1
ATOM 951 C CA . ALA A 1 117 ? -21.007 7.478 41.890 1.00 75.50 117 ALA A CA 1
ATOM 952 C C . ALA A 1 117 ? -20.717 7.370 43.398 1.00 75.50 117 ALA A C 1
ATOM 954 O O . ALA A 1 117 ? -21.632 7.116 44.182 1.00 75.50 117 ALA A O 1
ATOM 955 N N . ARG A 1 118 ? -19.461 7.581 43.811 1.00 73.94 118 ARG A N 1
ATOM 956 C CA . ARG A 1 118 ? -19.054 7.596 45.219 1.00 73.94 118 ARG A CA 1
ATOM 957 C C . ARG A 1 118 ? -19.630 8.807 45.956 1.00 73.94 118 ARG A C 1
ATOM 959 O O . ARG A 1 118 ? -20.269 8.624 46.986 1.00 73.94 118 ARG A O 1
ATOM 966 N N . GLN A 1 119 ? -19.517 10.002 45.379 1.00 70.88 119 GLN A N 1
ATOM 967 C CA . GLN A 1 119 ? -20.089 11.229 45.946 1.00 70.88 119 GLN A CA 1
ATOM 968 C C . GLN A 1 119 ? -21.619 11.157 46.069 1.00 70.88 119 GLN A C 1
ATOM 970 O O . GLN A 1 119 ? -22.175 11.584 47.074 1.00 70.88 119 GLN A O 1
ATOM 975 N N . ARG A 1 120 ? -22.318 10.539 45.103 1.00 70.44 120 ARG A N 1
ATOM 976 C CA . ARG A 1 120 ? -23.772 10.298 45.202 1.00 70.44 120 ARG A CA 1
ATOM 977 C C . ARG A 1 120 ? -24.148 9.348 46.340 1.00 70.44 120 ARG A C 1
ATOM 979 O O . ARG A 1 120 ? -25.194 9.533 46.949 1.00 70.44 120 ARG A O 1
ATOM 986 N N . ARG A 1 121 ? -23.315 8.344 46.635 1.00 64.62 121 ARG A N 1
ATOM 987 C CA . ARG A 1 121 ? -23.525 7.429 47.771 1.00 64.62 121 ARG A CA 1
ATOM 988 C C . ARG A 1 121 ? -23.230 8.095 49.114 1.00 64.62 121 ARG A C 1
ATOM 990 O O . ARG A 1 121 ? -23.931 7.814 50.075 1.00 64.62 121 ARG A O 1
ATOM 997 N N . GLU A 1 122 ? -22.230 8.970 49.172 1.00 63.91 122 GLU A N 1
ATOM 998 C CA . GLU A 1 122 ? -21.857 9.711 50.387 1.00 63.91 122 GLU A CA 1
ATOM 999 C C . GLU A 1 122 ? -22.823 10.886 50.671 1.00 63.91 122 GLU A C 1
ATOM 1001 O O . GLU A 1 122 ? -23.118 11.175 51.829 1.00 63.91 122 GLU A O 1
ATOM 1006 N N . GLY A 1 123 ? -23.388 11.514 49.631 1.00 56.88 123 GLY A N 1
ATOM 1007 C CA . GLY A 1 123 ? -24.407 12.570 49.740 1.00 56.88 123 GLY A CA 1
ATOM 1008 C C . GLY A 1 123 ? -25.840 12.062 49.946 1.00 56.88 123 GLY A C 1
ATOM 1009 O O . GLY A 1 123 ? -26.687 12.797 50.456 1.00 56.88 123 GLY A O 1
ATOM 1010 N N . ALA A 1 124 ? -26.124 10.799 49.612 1.00 56.75 124 ALA A N 1
ATOM 1011 C CA . ALA A 1 124 ? -27.386 10.140 49.932 1.00 56.75 124 ALA A CA 1
ATOM 1012 C C . ALA A 1 124 ? -27.422 9.764 51.422 1.00 56.75 124 ALA A C 1
ATOM 1014 O O . ALA A 1 124 ? -27.295 8.599 51.800 1.00 56.75 124 ALA A O 1
ATOM 1015 N N . ARG A 1 125 ? -27.602 10.762 52.295 1.00 54.50 125 ARG A N 1
ATOM 1016 C CA . ARG A 1 125 ? -27.982 10.511 53.688 1.00 54.50 125 ARG A CA 1
ATOM 1017 C C . ARG A 1 125 ? -29.302 9.732 53.679 1.00 54.50 125 ARG A C 1
ATOM 1019 O O . ARG A 1 125 ? -30.276 10.220 53.102 1.00 54.50 125 ARG A O 1
ATOM 1026 N N . PRO A 1 126 ? -29.387 8.545 54.302 1.00 48.62 126 PRO A N 1
ATOM 1027 C CA . PRO A 1 126 ? -30.664 7.874 54.435 1.00 48.62 126 PRO A CA 1
ATOM 1028 C C . PRO A 1 126 ? -31.541 8.745 55.332 1.00 48.62 126 PRO A C 1
ATOM 1030 O O . PRO A 1 126 ? -31.165 9.021 56.474 1.00 48.62 126 PRO A O 1
ATOM 1033 N N . TRP A 1 127 ? -32.712 9.151 54.844 1.00 43.09 127 TRP A N 1
ATOM 1034 C CA . TRP A 1 127 ? -33.794 9.640 55.694 1.00 43.09 127 TRP A CA 1
ATOM 1035 C C . TRP A 1 127 ? -34.231 8.490 56.611 1.00 43.09 127 TRP A C 1
ATOM 1037 O O . TRP A 1 127 ? -35.187 7.765 56.341 1.00 43.09 127 TRP A O 1
ATOM 1047 N N . ARG A 1 128 ? -33.484 8.261 57.695 1.00 48.47 128 ARG A N 1
ATOM 1048 C CA . ARG A 1 128 ? -33.904 7.360 58.762 1.00 48.47 128 ARG A CA 1
ATOM 1049 C C . ARG A 1 128 ? -35.062 8.039 59.481 1.00 48.47 128 ARG A C 1
ATOM 1051 O O . ARG A 1 128 ? -34.864 8.975 60.250 1.00 48.47 128 ARG A O 1
ATOM 1058 N N . ARG A 1 129 ? -36.277 7.544 59.224 1.00 45.66 129 ARG A N 1
ATOM 1059 C CA . ARG A 1 129 ? -37.449 7.784 60.071 1.00 45.66 129 ARG A CA 1
ATOM 1060 C C . ARG A 1 129 ? -37.054 7.531 61.524 1.00 45.66 129 ARG A C 1
ATOM 1062 O O . ARG A 1 129 ? -36.697 6.416 61.901 1.00 45.66 129 ARG A O 1
ATOM 1069 N N . ARG A 1 130 ? -37.138 8.589 62.322 1.00 41.62 130 ARG A N 1
ATOM 1070 C CA . ARG A 1 130 ? -37.010 8.588 63.776 1.00 41.62 130 ARG A CA 1
ATOM 1071 C C . ARG A 1 130 ? -38.173 7.767 64.351 1.00 41.62 130 ARG A C 1
ATOM 1073 O O . ARG A 1 130 ? -39.260 8.298 64.550 1.00 41.62 130 ARG A O 1
ATOM 1080 N N . ARG A 1 131 ? -37.987 6.458 64.552 1.00 41.00 131 ARG A N 1
ATOM 1081 C CA . ARG A 1 131 ? -38.885 5.651 65.394 1.00 41.00 131 ARG A CA 1
ATOM 1082 C C . ARG A 1 131 ? -38.339 5.659 66.818 1.00 41.00 131 ARG A C 1
ATOM 1084 O O . ARG A 1 131 ? -37.149 5.443 67.028 1.00 41.00 131 ARG A O 1
ATOM 1091 N N . LYS A 1 132 ? -39.234 6.003 67.745 1.00 38.88 132 LYS A N 1
ATOM 1092 C CA . LYS A 1 132 ? -39.009 6.123 69.184 1.00 38.88 132 LYS A CA 1
ATOM 1093 C C . LYS A 1 132 ? -38.453 4.824 69.770 1.00 38.88 132 LYS A C 1
ATOM 1095 O O . LYS A 1 132 ? -38.810 3.729 69.348 1.00 38.88 132 LYS A O 1
ATOM 1100 N N . SER A 1 133 ? -37.582 5.028 70.745 1.00 40.56 133 SER A N 1
ATOM 1101 C CA . SER A 1 133 ? -37.020 4.080 71.693 1.00 40.56 133 SER A CA 1
ATOM 1102 C C . SER A 1 133 ? -38.084 3.271 72.435 1.00 40.56 133 SER A C 1
ATOM 1104 O O . SER A 1 133 ? -39.019 3.847 72.987 1.00 40.56 133 SER A O 1
ATOM 1106 N N . SER A 1 134 ? -37.860 1.966 72.543 1.00 37.34 134 SER A N 1
ATOM 1107 C CA . SER A 1 134 ? -38.221 1.184 73.726 1.00 37.34 134 SER A CA 1
ATOM 1108 C C . SER A 1 134 ? -37.268 -0.004 73.830 1.00 37.34 134 SER A C 1
ATOM 1110 O O . SER A 1 134 ? -37.012 -0.703 72.849 1.00 37.34 134 SER A O 1
ATOM 1112 N N . GLU A 1 135 ? -36.700 -0.150 75.015 1.00 37.75 135 GLU A N 1
ATOM 1113 C CA . GLU A 1 135 ? -35.646 -1.073 75.418 1.00 37.75 135 GLU A CA 1
ATOM 1114 C C . GLU A 1 135 ? -36.037 -2.552 75.282 1.00 37.75 135 GLU A C 1
ATOM 1116 O O . GLU A 1 135 ? -37.209 -2.904 75.410 1.00 37.75 135 GLU A O 1
ATOM 1121 N N . ARG A 1 136 ? -35.032 -3.428 75.129 1.00 38.59 136 ARG A N 1
ATOM 1122 C CA . ARG A 1 136 ? -34.764 -4.545 76.061 1.00 38.59 136 ARG A CA 1
ATOM 1123 C C . ARG A 1 136 ? -33.437 -5.257 75.731 1.00 38.59 136 ARG A C 1
ATOM 1125 O O . ARG A 1 136 ? -33.047 -5.294 74.564 1.00 38.59 136 ARG A O 1
ATOM 1132 N N . PRO A 1 137 ? -32.727 -5.799 76.740 1.00 48.78 137 PRO A N 1
ATOM 1133 C CA . PRO A 1 137 ? -31.380 -6.343 76.594 1.00 48.78 137 PRO A CA 1
ATOM 1134 C C . PRO A 1 137 ? -31.397 -7.862 76.373 1.00 48.78 137 PRO A C 1
ATOM 1136 O O . PRO A 1 137 ? -32.303 -8.551 76.837 1.00 48.78 137 PRO A O 1
ATOM 1139 N N . GLY A 1 138 ? -30.343 -8.408 75.759 1.00 36.22 138 GLY A N 1
ATOM 1140 C CA . GLY A 1 138 ? -30.035 -9.826 75.938 1.00 36.22 138 GLY A CA 1
ATOM 1141 C C . GLY A 1 138 ? -29.230 -10.503 74.832 1.00 36.22 138 GLY A C 1
ATOM 1142 O O . GLY A 1 138 ? -29.708 -10.696 73.724 1.00 36.22 138 GLY A O 1
ATOM 1143 N N . GLN A 1 139 ? -28.068 -10.997 75.259 1.00 39.66 139 GLN A N 1
ATOM 1144 C CA . GLN A 1 139 ? -27.369 -12.201 74.797 1.00 39.66 139 GLN A CA 1
ATOM 1145 C C . GLN A 1 139 ? -26.297 -12.083 73.702 1.00 39.66 139 GLN A C 1
ATOM 1147 O O . GLN A 1 139 ? -26.530 -11.919 72.507 1.00 39.66 139 GLN A O 1
ATOM 1152 N N . ARG A 1 140 ? -25.063 -12.287 74.185 1.00 43.66 140 ARG A N 1
ATOM 1153 C CA . ARG A 1 140 ? -23.879 -12.722 73.448 1.00 43.66 140 ARG A CA 1
ATOM 1154 C C . ARG A 1 140 ? -24.087 -14.155 72.952 1.00 43.66 140 ARG A C 1
ATOM 1156 O O . ARG A 1 140 ? -24.324 -15.048 73.755 1.00 43.66 140 ARG A O 1
ATOM 1163 N N . GLY A 1 141 ? -23.854 -14.380 71.663 1.00 34.44 141 GLY A N 1
ATOM 1164 C CA . GLY A 1 141 ? -23.676 -15.709 71.084 1.00 34.44 141 GLY A CA 1
ATOM 1165 C C . GLY A 1 141 ? -22.521 -15.698 70.089 1.00 34.44 141 GLY A C 1
ATOM 1166 O O . GLY A 1 141 ? -22.668 -15.224 68.968 1.00 34.44 141 GLY A O 1
ATOM 1167 N N . ARG A 1 142 ? -21.356 -16.213 70.495 1.00 43.78 142 ARG A N 1
ATOM 1168 C CA . ARG A 1 142 ? -20.319 -16.679 69.562 1.00 43.78 142 ARG A CA 1
ATOM 1169 C C . ARG A 1 142 ? -20.764 -18.032 69.005 1.00 43.78 142 ARG A C 1
ATOM 1171 O O . ARG A 1 142 ? -21.069 -18.905 69.811 1.00 43.78 142 ARG A O 1
ATOM 1178 N N . ARG A 1 143 ? -20.693 -18.243 67.685 1.00 35.62 143 ARG A N 1
ATOM 1179 C CA . ARG A 1 143 ? -20.391 -19.547 67.054 1.00 35.62 143 ARG A CA 1
ATOM 1180 C C . ARG A 1 143 ? -19.989 -19.373 65.581 1.00 35.62 143 ARG A C 1
ATOM 1182 O O . ARG A 1 143 ? -20.394 -18.428 64.916 1.00 35.62 143 ARG A O 1
ATOM 1189 N N . GLN A 1 144 ? -19.089 -20.258 65.168 1.00 40.81 144 GLN A N 1
ATOM 1190 C CA . GLN A 1 144 ? -18.242 -20.260 63.971 1.00 40.81 144 GLN A CA 1
ATOM 1191 C C . GLN A 1 144 ? -18.976 -20.611 62.657 1.00 40.81 144 GLN A C 1
ATOM 1193 O O . GLN A 1 144 ? -20.080 -21.151 62.706 1.00 40.81 144 GLN A O 1
ATOM 1198 N N . PRO A 1 145 ? -18.350 -20.370 61.483 1.00 38.41 145 PRO A N 1
ATOM 1199 C CA . PRO A 1 145 ? -18.917 -20.693 60.178 1.00 38.41 145 PRO A CA 1
ATOM 1200 C C . PRO A 1 145 ? -18.569 -22.125 59.737 1.00 38.41 145 PRO A C 1
ATOM 1202 O O . PRO A 1 145 ? -17.424 -22.562 59.844 1.00 38.41 145 PRO A O 1
ATOM 1205 N N . GLY A 1 146 ? -19.540 -22.841 59.166 1.00 33.59 146 GLY A N 1
ATOM 1206 C CA . GLY A 1 146 ? -19.334 -24.164 58.579 1.00 33.59 146 GLY A CA 1
ATOM 1207 C C . GLY A 1 146 ? -20.169 -24.379 57.316 1.00 33.59 146 GLY A C 1
ATOM 1208 O O . GLY A 1 146 ? -21.388 -24.337 57.391 1.00 33.59 146 GLY A O 1
ATOM 1209 N N . ARG A 1 147 ? -19.457 -24.593 56.193 1.00 35.28 147 ARG A N 1
ATOM 1210 C CA . ARG A 1 147 ? -19.718 -25.500 55.043 1.00 35.28 147 ARG A CA 1
ATOM 1211 C C . ARG A 1 147 ? -21.183 -25.598 54.567 1.00 35.28 147 ARG A C 1
ATOM 1213 O O . ARG A 1 147 ? -22.042 -26.061 55.290 1.00 35.28 147 ARG A O 1
ATOM 1220 N N . GLY A 1 148 ? -21.580 -25.288 53.339 1.00 33.31 148 GLY A N 1
ATOM 1221 C CA . GLY A 1 148 ? -20.917 -25.372 52.043 1.00 33.31 148 GLY A CA 1
ATOM 1222 C C . GLY A 1 148 ? -21.954 -25.915 51.047 1.00 33.31 148 GLY A C 1
ATOM 1223 O O . GLY A 1 148 ? -22.576 -26.936 51.320 1.00 33.31 148 GLY A O 1
ATOM 1224 N N . ARG A 1 149 ? -22.163 -25.259 49.900 1.00 36.56 149 ARG A N 1
ATOM 1225 C CA . ARG A 1 149 ? -22.754 -25.898 48.712 1.00 36.56 149 ARG A CA 1
ATOM 1226 C C . ARG A 1 149 ? -21.989 -25.441 47.479 1.00 36.56 149 ARG A C 1
ATOM 1228 O O . ARG A 1 149 ? -21.863 -24.250 47.209 1.00 36.56 149 ARG A O 1
ATOM 1235 N N . GLY A 1 150 ? -21.410 -26.430 46.805 1.00 34.91 150 GLY A N 1
ATOM 1236 C CA . GLY A 1 150 ? -20.528 -26.282 45.663 1.00 34.91 150 GLY A CA 1
ATOM 1237 C C . GLY A 1 150 ? -21.233 -25.708 44.442 1.00 34.91 150 GLY A C 1
ATOM 1238 O O . GLY A 1 150 ? -22.179 -26.287 43.921 1.00 34.91 150 GLY A O 1
ATOM 1239 N N . GLY A 1 151 ? -20.691 -24.601 43.945 1.00 32.66 151 GLY A N 1
ATOM 1240 C CA . GLY A 1 151 ? -20.761 -24.227 42.542 1.00 32.66 151 GLY A CA 1
ATOM 1241 C C . GLY A 1 151 ? -19.412 -24.516 41.895 1.00 32.66 151 GLY A C 1
ATOM 1242 O O . GLY A 1 151 ? -18.515 -23.678 41.933 1.00 32.66 151 GLY A O 1
ATOM 1243 N N . GLN A 1 152 ? -19.252 -25.697 41.298 1.00 38.03 152 GLN A N 1
ATOM 1244 C CA . GLN A 1 152 ? -18.162 -25.947 40.358 1.00 38.03 152 GLN A CA 1
ATOM 1245 C C . GLN A 1 152 ? -18.375 -25.071 39.120 1.00 38.03 152 GLN A C 1
ATOM 1247 O O . GLN A 1 152 ? -19.205 -25.389 38.273 1.00 38.03 152 GLN A O 1
ATOM 1252 N N . ARG A 1 153 ? -17.613 -23.982 38.975 1.00 32.47 153 ARG A N 1
ATOM 1253 C CA . ARG A 1 153 ? -17.399 -23.325 37.675 1.00 32.47 153 ARG A CA 1
ATOM 1254 C C . ARG A 1 153 ? -15.935 -22.913 37.533 1.00 32.47 153 ARG A C 1
ATOM 1256 O O . ARG A 1 153 ? -15.532 -21.821 37.900 1.00 32.47 153 ARG A O 1
ATOM 1263 N N . ARG A 1 154 ? -15.176 -23.881 37.014 1.00 29.80 154 ARG A N 1
ATOM 1264 C CA . ARG A 1 154 ? -13.987 -23.802 36.147 1.00 29.80 154 ARG A CA 1
ATOM 1265 C C . ARG A 1 154 ? -13.124 -22.536 36.247 1.00 29.80 154 ARG A C 1
ATOM 1267 O O . ARG A 1 154 ? -13.505 -21.459 35.796 1.00 29.80 154 ARG A O 1
ATOM 1274 N N . ALA A 1 155 ? -11.887 -22.757 36.685 1.00 25.88 155 ALA A N 1
ATOM 1275 C CA . ALA A 1 155 ? -10.754 -21.868 36.486 1.00 25.88 155 ALA A CA 1
ATOM 1276 C C . ALA A 1 155 ? -10.659 -21.384 35.027 1.00 25.88 155 ALA A C 1
ATOM 1278 O O . ALA A 1 155 ? -10.677 -22.184 34.089 1.00 25.88 155 ALA A O 1
ATOM 1279 N N . ARG A 1 156 ? -10.495 -20.072 34.837 1.00 26.23 156 ARG A N 1
ATOM 1280 C CA . ARG A 1 156 ? -9.860 -19.519 33.638 1.00 26.23 156 ARG A CA 1
ATOM 1281 C C . ARG A 1 156 ? -8.782 -18.545 34.076 1.00 26.23 156 ARG A C 1
ATOM 1283 O O . ARG A 1 156 ? -9.010 -17.648 34.881 1.00 26.23 156 ARG A O 1
ATOM 1290 N N . TRP A 1 157 ? -7.597 -18.830 33.570 1.00 22.44 157 TRP A N 1
ATOM 1291 C CA . TRP A 1 157 ? -6.326 -18.260 33.956 1.00 22.44 157 TRP A CA 1
ATOM 1292 C C . TRP A 1 157 ? -6.249 -16.757 33.695 1.00 22.44 157 TRP A C 1
ATOM 1294 O O . TRP A 1 157 ? -6.537 -16.281 32.597 1.00 22.44 157 TRP A O 1
ATOM 1304 N N . TRP A 1 158 ? -5.769 -16.037 34.707 1.00 22.31 158 TRP A N 1
ATOM 1305 C CA . TRP A 1 158 ? -5.030 -14.798 34.530 1.00 22.31 158 TRP A CA 1
ATOM 1306 C C . TRP A 1 158 ? -3.596 -15.159 34.150 1.00 22.31 158 TRP A C 1
ATOM 1308 O O . TRP A 1 158 ? -2.902 -15.820 34.914 1.00 22.31 158 TRP A O 1
ATOM 1318 N N . ALA A 1 159 ? -3.142 -14.691 32.993 1.00 25.42 159 ALA A N 1
ATOM 1319 C CA . ALA A 1 159 ? -1.722 -14.540 32.720 1.00 25.42 159 ALA A CA 1
ATOM 1320 C C . ALA A 1 159 ? -1.458 -13.057 32.462 1.00 25.42 159 ALA A C 1
ATOM 1322 O O . ALA A 1 159 ? -1.524 -12.557 31.339 1.00 25.42 159 ALA A O 1
ATOM 1323 N N . SER A 1 160 ? -1.159 -12.345 33.547 1.00 28.97 160 SER A N 1
ATOM 1324 C CA . SER A 1 160 ? -0.222 -11.231 33.517 1.00 28.97 160 SER A CA 1
ATOM 1325 C C . SER A 1 160 ? 1.122 -11.770 33.026 1.00 28.97 160 SER A C 1
ATOM 1327 O O . SER A 1 160 ? 1.942 -12.242 33.804 1.00 28.97 160 SER A O 1
ATOM 1329 N N . GLY A 1 161 ? 1.318 -11.741 31.713 1.00 23.73 161 GLY A N 1
ATOM 1330 C CA . GLY A 1 161 ? 2.601 -11.972 31.073 1.00 23.73 161 GLY A CA 1
ATOM 1331 C C . GLY A 1 161 ? 3.073 -10.670 30.456 1.00 23.73 161 GLY A C 1
ATOM 1332 O O . GLY A 1 161 ? 2.763 -10.376 29.303 1.00 23.73 161 GLY A O 1
ATOM 1333 N N . GLN A 1 162 ? 3.831 -9.882 31.218 1.00 29.91 162 GLN A N 1
ATOM 1334 C CA . GLN A 1 162 ? 4.787 -8.983 30.594 1.00 29.91 162 GLN A CA 1
ATOM 1335 C C . GLN A 1 162 ? 5.817 -9.850 29.862 1.00 29.91 162 GLN A C 1
ATOM 1337 O O . GLN A 1 162 ? 6.729 -10.404 30.462 1.00 29.91 162 GLN A O 1
ATOM 1342 N N . ARG A 1 163 ? 5.672 -9.952 28.545 1.00 23.53 163 ARG A N 1
ATOM 1343 C CA . ARG A 1 163 ? 6.808 -9.952 27.629 1.00 23.53 163 ARG A CA 1
ATOM 1344 C C . ARG A 1 163 ? 6.527 -8.865 26.612 1.00 23.53 163 ARG A C 1
ATOM 1346 O O . ARG A 1 163 ? 5.429 -8.769 26.065 1.00 23.53 163 ARG A O 1
ATOM 1353 N N . GLN A 1 164 ? 7.505 -7.985 26.461 1.00 32.22 164 GLN A N 1
ATOM 1354 C CA . GLN A 1 164 ? 7.452 -6.834 25.581 1.00 32.22 164 GLN A CA 1
ATOM 1355 C C . GLN A 1 164 ? 6.968 -7.240 24.188 1.00 32.22 164 GLN A C 1
ATOM 1357 O O . GLN A 1 164 ? 7.616 -8.021 23.497 1.00 32.22 164 GLN A O 1
ATOM 1362 N N . ARG A 1 165 ? 5.830 -6.696 23.755 1.00 25.80 165 ARG A N 1
ATOM 1363 C CA . ARG A 1 165 ? 5.449 -6.742 22.345 1.00 25.80 165 ARG A CA 1
ATOM 1364 C C . ARG A 1 165 ? 4.697 -5.476 21.982 1.00 25.80 165 ARG A C 1
ATOM 1366 O O . ARG A 1 165 ? 3.508 -5.306 22.250 1.00 25.80 165 ARG A O 1
ATOM 1373 N N . TRP A 1 166 ? 5.462 -4.545 21.429 1.00 27.33 166 TRP A N 1
ATOM 1374 C CA . TRP A 1 166 ? 4.991 -3.295 20.858 1.00 27.33 166 TRP A CA 1
ATOM 1375 C C . TRP A 1 166 ? 4.019 -3.574 19.708 1.00 27.33 166 TRP A C 1
ATOM 1377 O O . TRP A 1 166 ? 4.376 -4.321 18.803 1.00 27.33 166 TRP A O 1
ATOM 1387 N N . PRO A 1 167 ? 2.829 -2.950 19.662 1.00 31.17 167 PRO A N 1
ATOM 1388 C CA . PRO A 1 167 ? 2.012 -3.002 18.463 1.00 31.17 167 PRO A CA 1
ATOM 1389 C C . PRO A 1 167 ? 1.908 -1.590 17.878 1.00 31.17 167 PRO A C 1
ATOM 1391 O O . PRO A 1 167 ? 1.103 -0.757 18.304 1.00 31.17 167 PRO A O 1
ATOM 1394 N N . ARG A 1 168 ? 2.763 -1.328 16.891 1.00 40.50 168 ARG A N 1
ATOM 1395 C CA . ARG A 1 168 ? 2.640 -0.237 15.924 1.00 40.50 168 ARG A CA 1
ATOM 1396 C C . ARG A 1 168 ? 2.429 -0.916 14.574 1.00 40.50 168 ARG A C 1
ATOM 1398 O O . ARG A 1 168 ? 3.378 -1.461 14.032 1.00 40.50 168 ARG A O 1
ATOM 1405 N N . ARG A 1 169 ? 1.182 -0.946 14.098 1.00 38.75 169 ARG A N 1
ATOM 1406 C CA . ARG A 1 169 ? 0.848 -1.485 12.774 1.00 38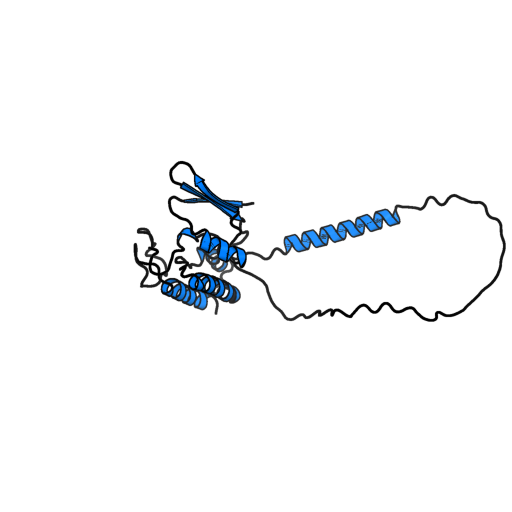.75 169 ARG A CA 1
ATOM 1407 C C . ARG A 1 169 ? 0.783 -0.333 11.769 1.00 38.75 169 ARG A C 1
ATOM 1409 O O . ARG A 1 169 ? -0.103 0.517 11.939 1.00 38.75 169 ARG A O 1
ATOM 1416 N N . PRO A 1 170 ? 1.687 -0.235 10.782 1.00 42.06 170 PRO A N 1
ATOM 1417 C CA . PRO A 1 170 ? 1.466 0.620 9.622 1.00 42.06 170 PRO A CA 1
ATOM 1418 C C . PRO A 1 170 ? 0.247 0.148 8.822 1.00 42.06 170 PRO A C 1
ATOM 1420 O O . PRO A 1 170 ? -0.147 -1.016 8.881 1.00 42.06 170 PRO A O 1
ATOM 1423 N N . ARG A 1 171 ? -0.366 1.069 8.077 1.00 47.41 171 ARG A N 1
ATOM 1424 C CA . ARG A 1 171 ? -1.371 0.737 7.057 1.00 47.41 171 ARG A CA 1
ATOM 1425 C C . ARG A 1 171 ? -1.027 1.479 5.777 1.00 47.41 171 ARG A C 1
ATOM 1427 O O . ARG A 1 171 ? -0.791 2.681 5.826 1.00 47.41 171 ARG A O 1
ATOM 1434 N N . ALA A 1 172 ? -0.994 0.793 4.645 1.00 43.88 172 ALA A N 1
ATOM 1435 C CA . ALA A 1 172 ? -0.811 1.432 3.346 1.00 43.88 172 ALA A CA 1
ATOM 1436 C C . ALA A 1 172 ? -2.175 1.972 2.905 1.00 43.88 172 ALA A C 1
ATOM 1438 O O . ALA A 1 172 ? -3.075 1.206 2.574 1.00 43.88 172 ALA A O 1
ATOM 1439 N N . ALA A 1 173 ? -2.379 3.284 3.017 1.00 38.97 173 ALA A N 1
ATOM 1440 C CA . ALA A 1 173 ? -3.720 3.859 2.940 1.00 38.97 173 ALA A CA 1
ATOM 1441 C C . ALA A 1 173 ? -4.063 4.573 1.643 1.00 38.97 173 ALA A C 1
ATOM 1443 O O . ALA A 1 173 ? -5.239 4.819 1.412 1.00 38.97 173 ALA A O 1
ATOM 1444 N N . ASP A 1 174 ? -3.094 4.909 0.793 1.00 38.59 174 ASP A N 1
ATOM 1445 C CA . ASP A 1 174 ? -3.341 6.057 -0.076 1.00 38.59 174 ASP A CA 1
ATOM 1446 C C . ASP A 1 174 ? -3.233 5.814 -1.585 1.00 38.59 174 ASP A C 1
ATOM 1448 O O . ASP A 1 174 ? -3.683 6.675 -2.343 1.00 38.59 174 ASP A O 1
ATOM 1452 N N . ARG A 1 175 ? -2.712 4.668 -2.059 1.00 54.69 175 ARG A N 1
ATOM 1453 C CA . ARG A 1 175 ? -2.309 4.532 -3.480 1.00 54.69 175 ARG A CA 1
ATOM 1454 C C . ARG A 1 175 ? -2.566 3.186 -4.172 1.00 54.69 175 ARG A C 1
ATOM 1456 O O . ARG A 1 175 ? -1.943 2.895 -5.184 1.00 54.69 175 ARG A O 1
ATOM 1463 N N . LEU A 1 176 ? -3.598 2.446 -3.763 1.00 56.62 176 LEU A N 1
ATOM 1464 C CA . LEU A 1 176 ? -4.086 1.242 -4.477 1.00 56.62 176 LEU A CA 1
ATOM 1465 C C . LEU A 1 176 ? -4.620 1.500 -5.909 1.00 56.62 176 LEU A C 1
ATOM 1467 O O . LEU A 1 176 ? -5.098 0.587 -6.574 1.00 56.62 176 LEU A O 1
ATOM 1471 N N . ARG A 1 177 ? -4.527 2.739 -6.416 1.00 58.12 177 ARG A N 1
ATOM 1472 C CA . ARG A 1 177 ? -4.781 3.081 -7.827 1.00 58.12 177 ARG A CA 1
ATOM 1473 C C . ARG A 1 177 ? -3.809 2.365 -8.778 1.00 58.12 177 ARG A C 1
ATOM 1475 O O . ARG A 1 177 ? -4.141 2.184 -9.940 1.00 58.12 177 ARG A O 1
ATOM 1482 N N . TRP A 1 178 ? -2.621 2.002 -8.301 1.00 66.44 178 TRP A N 1
ATOM 1483 C CA . TRP A 1 178 ? -1.567 1.388 -9.115 1.00 66.44 178 TRP A CA 1
ATOM 1484 C C . TRP A 1 178 ? -1.528 -0.130 -8.945 1.00 66.44 178 TRP A C 1
ATOM 1486 O O . TRP A 1 178 ? -0.682 -0.790 -9.528 1.00 66.44 178 TRP A O 1
ATOM 1496 N N . THR A 1 179 ? -2.446 -0.687 -8.155 1.00 80.75 179 THR A N 1
ATOM 1497 C CA . THR A 1 179 ? -2.504 -2.121 -7.915 1.00 80.75 179 THR A CA 1
ATOM 1498 C C . THR A 1 179 ? -3.228 -2.806 -9.055 1.00 80.75 179 THR A C 1
ATOM 1500 O O . THR A 1 179 ? -4.403 -2.533 -9.310 1.00 80.75 179 THR A O 1
ATOM 1503 N N . ALA A 1 180 ? -2.545 -3.719 -9.724 1.00 85.62 180 ALA A N 1
ATOM 1504 C CA . ALA A 1 180 ? -3.068 -4.393 -10.899 1.00 85.62 180 ALA A CA 1
ATOM 1505 C C . ALA A 1 180 ? -2.604 -5.844 -10.938 1.00 85.62 180 ALA A C 1
ATOM 1507 O O . ALA A 1 180 ? -1.757 -6.256 -10.149 1.00 85.62 180 ALA A O 1
ATOM 1508 N N . GLN A 1 181 ? -3.216 -6.631 -11.813 1.00 88.94 181 GLN A N 1
ATOM 1509 C CA . GLN A 1 181 ? -2.879 -8.038 -11.944 1.00 88.94 181 GLN A CA 1
ATOM 1510 C C . GLN A 1 181 ? -1.473 -8.209 -12.540 1.00 88.94 181 GLN A C 1
ATOM 1512 O O . GLN A 1 181 ? -1.078 -7.453 -13.434 1.00 88.94 181 GLN A O 1
ATOM 1517 N N . ASP A 1 182 ? -0.732 -9.189 -12.028 1.00 92.56 182 ASP A N 1
ATOM 1518 C CA . ASP A 1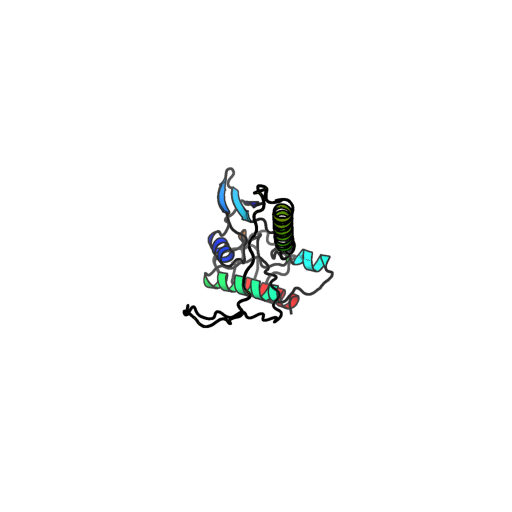 182 ? 0.622 -9.542 -12.459 1.00 92.56 182 ASP A CA 1
ATOM 1519 C C . ASP A 1 182 ? 0.669 -9.848 -13.961 1.00 92.56 182 ASP A C 1
ATOM 1521 O O . ASP A 1 182 ? -0.152 -10.604 -14.475 1.00 92.56 182 ASP A O 1
ATOM 1525 N N . GLY A 1 183 ? 1.590 -9.204 -14.682 1.00 90.88 183 GLY A N 1
ATOM 1526 C CA . GLY A 1 183 ? 1.750 -9.362 -16.131 1.00 90.88 183 GLY A CA 1
ATOM 1527 C C . GLY A 1 183 ? 0.638 -8.756 -16.995 1.00 90.88 183 GLY A C 1
ATOM 1528 O O . GLY A 1 183 ? 0.723 -8.828 -18.218 1.00 90.88 183 GLY A O 1
ATOM 1529 N N . VAL A 1 184 ? -0.382 -8.129 -16.399 1.00 89.44 184 VAL A N 1
ATOM 1530 C CA . VAL A 1 184 ? -1.508 -7.509 -17.125 1.00 89.44 184 VAL A CA 1
ATOM 1531 C C . VAL A 1 184 ? -1.545 -5.999 -16.901 1.00 89.44 184 VAL A C 1
ATOM 1533 O O . VAL A 1 184 ? -1.714 -5.216 -17.838 1.00 89.44 184 VAL A O 1
ATOM 1536 N N . GLY A 1 185 ? -1.385 -5.573 -15.647 1.00 85.31 185 GLY A N 1
ATOM 1537 C CA . GLY A 1 185 ? -1.346 -4.165 -15.274 1.00 85.31 185 GLY A CA 1
ATOM 1538 C C . GLY A 1 185 ? -0.178 -3.422 -15.903 1.00 85.31 185 GLY A C 1
ATOM 1539 O O . GLY A 1 185 ? 0.876 -4.007 -16.122 1.00 85.31 185 GLY A O 1
ATOM 1540 N N . ARG A 1 186 ? -0.334 -2.119 -16.158 1.00 89.25 186 ARG A N 1
ATOM 1541 C CA . ARG A 1 186 ? 0.736 -1.269 -16.702 1.00 89.25 186 ARG A CA 1
ATOM 1542 C C . ARG A 1 186 ? 0.976 -0.037 -15.852 1.00 89.25 186 ARG A C 1
ATOM 1544 O O . ARG A 1 186 ? 0.031 0.581 -15.356 1.00 89.25 186 ARG A O 1
ATOM 1551 N N . TYR A 1 187 ? 2.239 0.363 -15.756 1.00 88.06 187 TYR A N 1
ATOM 1552 C CA . TYR A 1 187 ? 2.602 1.668 -15.214 1.00 88.06 187 TYR A CA 1
ATOM 1553 C C . TYR A 1 187 ? 2.104 2.803 -16.115 1.00 88.06 187 TYR A C 1
ATOM 1555 O O . TYR A 1 187 ? 2.012 2.643 -17.335 1.00 88.06 187 TYR A O 1
ATOM 1563 N N . PRO A 1 188 ? 1.759 3.970 -15.548 1.00 84.06 188 PRO A N 1
ATOM 1564 C CA . PRO A 1 188 ? 1.404 5.128 -16.354 1.00 84.06 188 PRO A CA 1
ATOM 1565 C C . PRO A 1 188 ? 2.610 5.647 -17.151 1.00 84.06 188 PRO A C 1
ATOM 1567 O O . PRO A 1 188 ? 3.756 5.469 -16.747 1.00 84.06 188 PRO A O 1
ATOM 1570 N N . ALA A 1 189 ? 2.330 6.370 -18.239 1.00 83.81 189 ALA A N 1
ATOM 1571 C CA . ALA A 1 189 ? 3.331 7.111 -19.017 1.00 83.81 189 ALA A CA 1
ATOM 1572 C C . ALA A 1 189 ? 4.151 8.078 -18.150 1.00 83.81 189 ALA A C 1
ATOM 1574 O O . ALA A 1 189 ? 5.334 8.296 -18.363 1.00 83.81 189 ALA A O 1
ATOM 1575 N N . THR A 1 190 ? 3.488 8.664 -17.155 1.00 81.12 190 THR A N 1
ATOM 1576 C CA . THR A 1 190 ? 4.003 9.737 -16.303 1.00 81.12 190 THR A CA 1
ATOM 1577 C C . THR A 1 190 ? 4.672 9.204 -15.035 1.00 81.12 190 THR A C 1
ATOM 1579 O O . THR A 1 190 ? 4.597 9.849 -13.987 1.00 81.12 190 THR A O 1
ATOM 1582 N N . ILE A 1 191 ? 5.205 7.980 -15.060 1.00 81.19 191 ILE A N 1
ATOM 1583 C CA . ILE A 1 191 ? 5.950 7.451 -13.915 1.00 81.19 191 ILE A CA 1
ATOM 1584 C C . ILE A 1 191 ?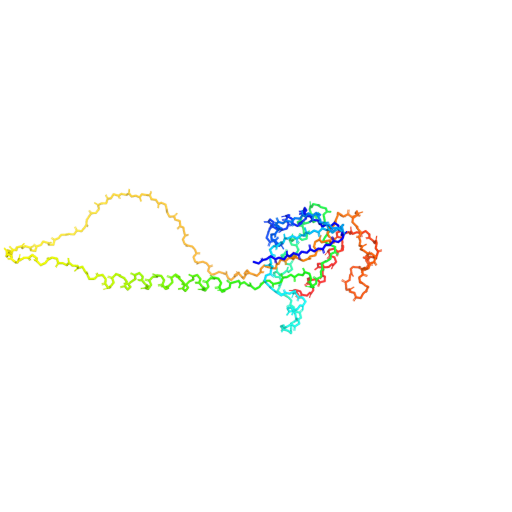 7.215 8.293 -13.707 1.00 81.19 191 ILE A C 1
ATOM 1586 O O . ILE A 1 191 ? 7.857 8.704 -14.671 1.00 81.19 191 ILE A O 1
ATOM 1590 N N . SER A 1 192 ? 7.538 8.612 -12.453 1.00 75.31 192 SER A N 1
ATOM 1591 C CA . SER A 1 192 ? 8.711 9.428 -12.141 1.00 75.31 192 SER A CA 1
ATOM 1592 C C . SER A 1 192 ? 9.992 8.653 -12.439 1.00 75.31 192 SER A C 1
ATOM 1594 O O . SER A 1 192 ? 10.137 7.512 -12.015 1.00 75.31 192 SER A O 1
ATOM 1596 N N . THR A 1 193 ? 10.935 9.284 -13.133 1.00 68.12 193 THR A N 1
ATOM 1597 C CA . THR A 1 193 ? 12.253 8.705 -13.445 1.00 68.12 193 THR A CA 1
ATOM 1598 C C . THR A 1 193 ? 13.298 8.982 -12.364 1.00 68.12 193 THR A C 1
ATOM 1600 O O . THR A 1 193 ? 14.355 8.366 -12.358 1.00 68.12 193 THR A O 1
ATOM 1603 N N . SER A 1 194 ? 13.009 9.895 -11.435 1.00 63.75 194 SER A N 1
ATOM 1604 C CA . SER A 1 194 ? 13.923 10.344 -10.377 1.00 63.75 194 SER A CA 1
ATOM 1605 C C . SER A 1 194 ? 13.825 9.547 -9.072 1.00 63.75 194 SER A C 1
ATOM 1607 O O . SER A 1 194 ? 14.459 9.910 -8.083 1.00 63.75 194 SER A O 1
ATOM 1609 N N . GLU A 1 195 ? 13.012 8.492 -9.032 1.00 69.56 195 GLU A N 1
ATOM 1610 C CA . GLU A 1 195 ? 12.770 7.714 -7.818 1.00 69.56 195 GLU A CA 1
ATOM 1611 C C . GLU A 1 195 ? 13.389 6.315 -7.897 1.00 69.56 195 GLU A C 1
ATOM 1613 O O . GLU A 1 195 ? 13.575 5.772 -8.982 1.00 69.56 195 GLU A O 1
ATOM 1618 N N . GLU A 1 196 ? 13.704 5.732 -6.733 1.00 76.31 196 GLU A N 1
ATOM 1619 C CA . GLU A 1 196 ? 14.262 4.377 -6.594 1.00 76.31 196 GLU A CA 1
ATOM 1620 C C . GLU A 1 196 ? 13.218 3.309 -6.979 1.00 76.31 196 GLU A C 1
ATOM 1622 O O . GLU A 1 196 ? 12.622 2.639 -6.131 1.00 76.31 196 GLU A O 1
ATOM 1627 N N . TRP A 1 197 ? 12.962 3.172 -8.276 1.00 83.31 197 TRP A N 1
ATOM 1628 C CA . TRP A 1 197 ? 12.181 2.087 -8.854 1.00 83.31 197 TRP A CA 1
ATOM 1629 C C . TRP A 1 197 ? 13.058 0.859 -9.108 1.00 83.31 197 TRP A C 1
ATOM 1631 O O . TRP A 1 197 ? 14.284 0.946 -9.183 1.00 83.31 197 TRP A O 1
ATOM 1641 N N . SER A 1 198 ? 12.421 -0.302 -9.277 1.00 86.56 198 SER A N 1
ATOM 1642 C CA . SER A 1 198 ? 13.114 -1.449 -9.868 1.00 86.56 198 SER A CA 1
ATOM 1643 C C . SER A 1 198 ? 13.612 -1.073 -11.269 1.00 86.56 198 SER A C 1
ATOM 1645 O O . SER A 1 198 ? 12.838 -0.474 -12.012 1.00 86.56 198 SER A O 1
ATOM 1647 N N . PRO A 1 199 ? 14.838 -1.455 -11.680 1.00 87.56 199 PRO A N 1
ATOM 1648 C CA . PRO A 1 199 ? 15.345 -1.168 -13.026 1.00 87.56 199 PRO A CA 1
ATOM 1649 C C . PRO A 1 199 ? 14.466 -1.714 -14.164 1.00 87.56 199 PRO A C 1
ATOM 1651 O O . PRO A 1 199 ? 14.545 -1.238 -15.290 1.00 87.56 199 PRO A O 1
ATOM 1654 N N . ALA A 1 200 ? 13.622 -2.711 -13.878 1.00 89.00 200 ALA A N 1
ATOM 1655 C CA . ALA A 1 200 ? 12.668 -3.272 -14.835 1.00 89.00 200 ALA A CA 1
ATOM 1656 C C . ALA A 1 200 ? 11.388 -2.423 -15.001 1.00 89.00 200 ALA A C 1
ATOM 1658 O O . ALA A 1 200 ? 10.618 -2.630 -15.943 1.00 89.00 200 ALA A O 1
ATOM 1659 N N . VAL A 1 201 ? 11.142 -1.465 -14.102 1.00 88.81 201 VAL A N 1
ATOM 1660 C CA . VAL A 1 201 ? 9.981 -0.573 -14.158 1.00 88.81 201 VAL A CA 1
ATOM 1661 C C . VAL A 1 201 ? 10.213 0.483 -15.227 1.00 88.81 201 VAL A C 1
ATOM 1663 O O . VAL A 1 201 ? 11.138 1.282 -15.146 1.00 88.81 201 VAL A O 1
ATOM 1666 N N . ASN A 1 202 ? 9.315 0.515 -16.206 1.00 89.00 202 ASN A N 1
ATOM 1667 C CA . ASN A 1 202 ? 9.356 1.453 -17.318 1.00 89.00 202 ASN A CA 1
ATOM 1668 C C . ASN A 1 202 ? 7.984 2.115 -17.511 1.00 89.00 202 ASN A C 1
ATOM 1670 O O . ASN A 1 202 ? 6.960 1.492 -17.197 1.00 89.00 202 ASN A O 1
ATOM 1674 N N . PRO A 1 203 ? 7.922 3.343 -18.059 1.00 88.56 203 PRO A N 1
ATOM 1675 C CA . PRO A 1 203 ? 6.667 3.927 -18.524 1.00 88.56 203 PRO A CA 1
ATOM 1676 C C . PRO A 1 203 ? 5.925 2.948 -19.441 1.00 88.56 203 PRO A C 1
ATOM 1678 O O . PRO A 1 203 ? 6.526 2.358 -20.334 1.00 88.56 203 PRO A O 1
ATOM 1681 N N . HIS A 1 204 ? 4.627 2.734 -19.203 1.00 88.81 204 HIS A N 1
ATOM 1682 C CA . HIS A 1 204 ? 3.802 1.729 -19.902 1.00 88.81 204 HIS A CA 1
ATOM 1683 C C . HIS A 1 204 ? 4.238 0.260 -19.761 1.00 88.81 204 HIS A C 1
ATOM 1685 O O . HIS A 1 204 ? 3.570 -0.626 -20.311 1.00 88.81 204 HIS A O 1
ATOM 1691 N N . GLY A 1 205 ? 5.305 -0.016 -19.010 1.00 90.00 205 GLY A N 1
ATOM 1692 C CA . GLY A 1 205 ? 5.781 -1.360 -18.719 1.00 90.00 205 GLY A CA 1
ATOM 1693 C C . GLY A 1 205 ? 4.757 -2.160 -17.921 1.00 90.00 205 GLY A C 1
ATOM 1694 O O . GLY A 1 205 ? 3.957 -1.593 -17.167 1.00 90.00 205 GLY A O 1
ATOM 1695 N N . LEU A 1 206 ? 4.777 -3.479 -18.107 1.00 92.75 206 LEU A N 1
ATOM 1696 C CA . LEU A 1 206 ? 3.929 -4.399 -17.357 1.00 92.75 206 LEU A CA 1
ATOM 1697 C C . LEU A 1 206 ? 4.337 -4.414 -15.882 1.00 92.75 206 LEU A C 1
ATOM 1699 O O . LEU A 1 206 ? 5.513 -4.323 -15.539 1.00 92.75 206 LEU A O 1
ATOM 1703 N N . MET A 1 207 ? 3.352 -4.504 -15.000 1.00 92.12 207 MET A N 1
ATOM 1704 C CA . MET A 1 207 ? 3.564 -4.645 -13.569 1.00 92.12 207 MET A CA 1
ATOM 1705 C C . MET A 1 207 ? 3.832 -6.106 -13.246 1.00 92.12 207 MET A C 1
ATOM 1707 O O . MET A 1 207 ? 3.007 -6.966 -13.554 1.00 92.12 207 MET A O 1
ATOM 1711 N N . HIS A 1 208 ? 4.960 -6.360 -12.586 1.00 95.12 208 HIS A N 1
ATOM 1712 C CA . HIS A 1 208 ? 5.350 -7.692 -12.153 1.00 95.12 208 HIS A CA 1
ATOM 1713 C C . HIS A 1 208 ? 5.529 -7.771 -10.642 1.00 95.12 208 HIS A C 1
ATOM 1715 O O . HIS A 1 208 ? 6.015 -6.823 -10.022 1.00 95.12 208 HIS A O 1
ATOM 1721 N N . LYS A 1 209 ? 5.224 -8.928 -10.044 1.00 95.44 209 LYS A N 1
ATOM 1722 C CA . LYS A 1 209 ? 5.473 -9.194 -8.610 1.00 95.44 209 LYS A CA 1
ATOM 1723 C C . LYS A 1 209 ? 6.918 -8.892 -8.202 1.00 95.44 209 LYS A C 1
ATOM 1725 O O . LYS A 1 209 ? 7.156 -8.387 -7.106 1.00 95.44 209 LYS A O 1
ATOM 1730 N N . ALA A 1 210 ? 7.875 -9.127 -9.104 1.00 94.81 210 ALA A N 1
ATOM 1731 C CA . ALA A 1 210 ? 9.290 -8.809 -8.909 1.00 94.81 210 ALA A CA 1
ATOM 1732 C C . ALA A 1 210 ? 9.544 -7.327 -8.567 1.00 94.81 210 ALA A C 1
ATOM 1734 O O . ALA A 1 210 ? 10.472 -7.025 -7.818 1.00 94.81 210 ALA A O 1
ATOM 1735 N N . HIS A 1 211 ? 8.705 -6.406 -9.048 1.00 93.88 211 HIS A N 1
ATOM 1736 C CA . HIS A 1 211 ? 8.829 -4.983 -8.733 1.00 93.88 211 HIS A CA 1
ATOM 1737 C C . HIS A 1 211 ? 8.532 -4.707 -7.257 1.00 93.88 211 HIS A C 1
ATOM 1739 O O . HIS A 1 211 ? 9.292 -3.995 -6.603 1.00 93.88 211 HIS A O 1
ATOM 1745 N N . ASP A 1 212 ? 7.488 -5.330 -6.701 1.00 93.19 212 ASP A N 1
ATOM 1746 C CA . ASP A 1 212 ? 7.192 -5.222 -5.269 1.00 93.19 212 ASP A CA 1
ATOM 1747 C C . ASP A 1 212 ? 8.301 -5.859 -4.423 1.00 93.19 212 ASP A C 1
ATOM 1749 O O . ASP A 1 212 ? 8.646 -5.323 -3.372 1.00 93.19 212 ASP A O 1
ATOM 1753 N N . LEU A 1 213 ? 8.875 -6.984 -4.871 1.00 95.31 213 LEU A N 1
ATOM 1754 C CA . LEU A 1 213 ? 9.980 -7.654 -4.173 1.00 95.31 213 LEU A CA 1
ATOM 1755 C C . LEU A 1 213 ? 11.237 -6.779 -4.126 1.00 95.31 213 LEU A C 1
ATOM 1757 O O . LEU A 1 213 ? 11.879 -6.681 -3.081 1.00 95.31 213 LEU A O 1
ATOM 1761 N N . PHE A 1 214 ? 11.555 -6.094 -5.224 1.00 94.69 214 PHE A N 1
ATOM 1762 C CA . PHE A 1 214 ? 12.642 -5.120 -5.260 1.00 94.69 214 PHE A CA 1
ATOM 1763 C C . PHE A 1 214 ? 12.392 -3.969 -4.275 1.00 94.69 214 PHE A C 1
ATOM 1765 O O . PHE A 1 214 ? 13.248 -3.645 -3.452 1.00 94.69 214 PHE A O 1
ATOM 1772 N N . SER A 1 215 ? 11.190 -3.388 -4.292 1.00 91.69 215 SER A N 1
ATOM 1773 C CA . SER A 1 215 ? 10.814 -2.334 -3.345 1.00 91.69 215 SER A CA 1
ATOM 1774 C C . SER A 1 215 ? 10.810 -2.815 -1.888 1.00 91.69 215 SER A C 1
ATOM 1776 O O . SER A 1 215 ? 11.156 -2.053 -0.982 1.00 91.69 215 SER A O 1
ATOM 1778 N N . LEU A 1 216 ? 10.452 -4.079 -1.637 1.00 93.25 216 LEU A N 1
ATOM 1779 C CA . LEU A 1 216 ? 10.554 -4.702 -0.318 1.00 93.25 216 LEU A CA 1
ATOM 1780 C C . LEU A 1 216 ? 12.007 -4.805 0.147 1.00 93.25 216 LEU A C 1
ATOM 1782 O O . LEU A 1 216 ? 12.269 -4.522 1.313 1.00 93.25 216 LEU A O 1
ATOM 1786 N N . ASP A 1 217 ? 12.947 -5.160 -0.729 1.00 94.06 217 ASP A N 1
ATOM 1787 C CA . ASP A 1 217 ? 14.373 -5.201 -0.385 1.00 94.06 217 ASP A CA 1
ATOM 1788 C C . ASP A 1 217 ? 14.911 -3.810 -0.014 1.00 94.06 217 ASP A C 1
ATOM 1790 O O . ASP A 1 217 ? 15.567 -3.639 1.018 1.00 94.06 217 ASP A O 1
ATOM 1794 N N . LEU A 1 218 ? 14.541 -2.776 -0.779 1.00 91.56 218 LEU A N 1
ATOM 1795 C CA . LEU A 1 218 ? 14.869 -1.389 -0.432 1.00 91.56 218 LEU A CA 1
ATOM 1796 C C . LEU A 1 218 ? 14.291 -0.990 0.929 1.00 91.56 218 LEU A C 1
ATOM 1798 O O . LEU A 1 218 ? 14.980 -0.391 1.759 1.00 91.56 218 LEU A O 1
ATOM 1802 N N . LEU A 1 219 ? 13.033 -1.350 1.196 1.00 91.00 219 LEU A N 1
ATOM 1803 C CA . LEU A 1 219 ? 12.411 -1.103 2.492 1.00 91.00 219 LEU A CA 1
ATOM 1804 C C . LEU A 1 219 ? 13.120 -1.872 3.616 1.00 91.00 219 LEU A C 1
ATOM 1806 O O . LEU A 1 219 ? 13.294 -1.324 4.705 1.00 91.00 219 LEU A O 1
ATOM 1810 N N . ARG A 1 220 ? 13.551 -3.114 3.362 1.00 93.25 220 ARG A N 1
ATOM 1811 C CA . ARG A 1 220 ? 14.277 -3.956 4.320 1.00 93.25 220 ARG A CA 1
ATOM 1812 C C . ARG A 1 220 ? 15.569 -3.285 4.768 1.00 93.25 220 ARG A C 1
ATOM 1814 O O . ARG A 1 220 ? 15.785 -3.188 5.972 1.00 93.25 220 ARG A O 1
ATOM 1821 N N . LYS A 1 221 ? 16.360 -2.748 3.832 1.00 91.69 221 LYS A N 1
ATOM 1822 C CA . LYS A 1 221 ? 17.601 -1.994 4.114 1.00 91.69 221 LYS A CA 1
ATOM 1823 C C . LYS A 1 221 ? 17.364 -0.746 4.965 1.00 91.69 221 LYS A C 1
ATOM 1825 O O . LYS A 1 221 ? 18.235 -0.322 5.714 1.00 91.69 221 LYS A O 1
ATOM 1830 N N . LYS A 1 222 ? 16.170 -0.153 4.874 1.00 88.94 222 LYS A N 1
ATOM 1831 C CA . LYS A 1 222 ? 15.765 0.977 5.722 1.00 88.94 222 LYS A CA 1
ATOM 1832 C C . LYS A 1 222 ? 15.184 0.535 7.072 1.00 88.94 222 LYS A C 1
ATOM 1834 O O . LYS A 1 222 ? 14.883 1.396 7.887 1.00 88.94 222 LYS A O 1
ATOM 1839 N N . CYS A 1 223 ? 14.999 -0.762 7.328 1.00 86.38 223 CYS A N 1
ATOM 1840 C CA . CYS A 1 223 ? 14.358 -1.291 8.541 1.00 86.38 223 CYS A CA 1
ATOM 1841 C C . CYS A 1 223 ? 15.255 -2.200 9.406 1.00 86.38 223 CYS A C 1
ATOM 1843 O O . CYS A 1 223 ? 14.927 -2.433 10.574 1.00 86.38 223 CYS A O 1
ATOM 1845 N N . ILE A 1 224 ? 16.319 -2.769 8.833 1.00 80.25 224 ILE A N 1
ATOM 1846 C CA . ILE A 1 224 ? 17.239 -3.756 9.431 1.00 80.25 224 ILE A CA 1
ATOM 1847 C C . ILE A 1 224 ? 18.667 -3.290 9.175 1.00 80.25 224 ILE A C 1
ATOM 1849 O O . ILE A 1 224 ? 19.496 -3.439 10.099 1.00 80.25 224 ILE A O 1
#